Protein AF-A0A7G8X4Q1-F1 (afdb_monomer_lite)

Structure (mmCIF, N/CA/C/O backbone):
data_AF-A0A7G8X4Q1-F1
#
_entry.id   AF-A0A7G8X4Q1-F1
#
loop_
_atom_site.group_PDB
_atom_site.id
_atom_site.type_symbol
_atom_site.label_atom_id
_atom_site.label_alt_id
_atom_site.label_comp_id
_atom_site.label_asym_id
_atom_site.label_entity_id
_atom_site.label_seq_id
_atom_site.pdbx_PDB_ins_code
_atom_site.Cartn_x
_atom_site.Cartn_y
_atom_site.Cartn_z
_atom_site.occupancy
_atom_site.B_iso_or_equiv
_atom_site.auth_seq_id
_atom_site.auth_comp_id
_atom_site.auth_asym_id
_atom_site.auth_atom_id
_atom_site.pdbx_PDB_model_num
ATOM 1 N N . MET A 1 1 ? -37.925 30.068 39.595 1.00 38.06 1 MET A N 1
ATOM 2 C CA . MET A 1 1 ? -37.633 28.656 39.910 1.00 38.06 1 MET A CA 1
ATOM 3 C C . MET A 1 1 ? -36.315 28.363 39.240 1.00 38.06 1 MET A C 1
ATOM 5 O O . MET A 1 1 ? -36.293 28.032 38.063 1.00 38.06 1 MET A O 1
ATOM 9 N N . ASP A 1 2 ? -35.234 28.645 39.958 1.00 36.75 2 ASP A N 1
ATOM 10 C CA . ASP A 1 2 ? -33.877 28.453 39.469 1.00 36.75 2 ASP A CA 1
ATOM 11 C C . ASP A 1 2 ? -33.582 26.955 39.473 1.00 36.75 2 ASP A C 1
ATOM 13 O O . ASP A 1 2 ? -33.465 26.330 40.527 1.00 36.75 2 ASP A O 1
ATOM 17 N N . SER A 1 3 ? -33.540 26.355 38.285 1.00 40.56 3 SER A N 1
ATOM 18 C CA . SER A 1 3 ? -33.030 25.002 38.107 1.00 40.56 3 SER A CA 1
ATOM 19 C C . SER A 1 3 ? -31.516 25.053 38.284 1.00 40.56 3 SER A C 1
ATOM 21 O O . SER A 1 3 ? -30.784 25.403 37.356 1.00 40.56 3 SER A O 1
ATOM 23 N N . ASN A 1 4 ? -31.078 24.750 39.502 1.00 39.31 4 ASN A N 1
ATOM 24 C CA . ASN A 1 4 ? -29.690 24.531 39.872 1.00 39.31 4 ASN A CA 1
ATOM 25 C C . ASN A 1 4 ? -29.140 23.381 39.009 1.00 39.31 4 ASN A C 1
ATOM 27 O O . ASN A 1 4 ? -29.403 22.212 39.281 1.00 39.31 4 ASN A O 1
ATOM 31 N N . VAL A 1 5 ? -28.448 23.706 37.915 1.00 47.28 5 VAL A N 1
ATOM 32 C CA . VAL A 1 5 ? -27.654 22.727 37.165 1.00 47.28 5 VAL A CA 1
ATOM 33 C C . VAL A 1 5 ? -26.385 22.526 37.980 1.00 47.28 5 VAL A C 1
ATOM 35 O O . VAL A 1 5 ? -25.401 23.242 37.807 1.00 47.28 5 VAL A O 1
ATOM 38 N N . GLU A 1 6 ? -26.454 21.606 38.937 1.00 42.19 6 GLU A N 1
ATOM 39 C CA . GLU A 1 6 ? -25.287 21.153 39.682 1.00 42.19 6 GLU A CA 1
ATOM 40 C C . GLU A 1 6 ? -24.286 20.561 38.687 1.00 42.19 6 GLU A C 1
ATOM 42 O O . GLU A 1 6 ? -24.537 19.555 38.024 1.00 42.19 6 GLU A O 1
ATOM 47 N N . THR A 1 7 ? -23.147 21.232 38.536 1.00 43.62 7 THR A N 1
ATOM 48 C CA . THR A 1 7 ? -21.949 20.634 37.948 1.00 43.62 7 THR A CA 1
ATOM 49 C C . THR A 1 7 ? -21.605 19.369 38.739 1.00 43.62 7 THR A C 1
ATOM 51 O O . THR A 1 7 ? -21.518 19.470 39.966 1.00 43.62 7 THR A O 1
ATOM 54 N N . PRO A 1 8 ? -21.388 18.212 38.080 1.00 43.38 8 PRO A N 1
ATOM 55 C CA . PRO A 1 8 ? -21.097 16.957 38.765 1.00 43.38 8 PRO A CA 1
ATOM 56 C C . PRO A 1 8 ? -19.922 17.120 39.723 1.00 43.38 8 PRO A C 1
ATOM 58 O O . PRO A 1 8 ? -18.878 17.665 39.346 1.00 43.38 8 PRO A O 1
ATOM 61 N N . SER A 1 9 ? -20.097 16.660 40.963 1.00 44.09 9 SER A N 1
ATOM 62 C CA . SER A 1 9 ? -19.018 16.640 41.949 1.00 44.09 9 SER A CA 1
ATOM 63 C C . SER A 1 9 ? -17.851 15.788 41.433 1.00 44.09 9 SER A C 1
ATOM 65 O O . SER A 1 9 ? -18.053 14.787 40.747 1.00 44.09 9 SER A O 1
ATOM 67 N N . GLU A 1 10 ? -16.618 16.149 41.789 1.00 47.16 10 GLU A N 1
ATOM 68 C CA . GLU A 1 10 ? -15.379 15.437 41.415 1.00 47.16 10 GLU A CA 1
ATOM 69 C C . GLU A 1 10 ? -15.393 13.936 41.812 1.00 47.16 10 GLU A C 1
ATOM 71 O O . GLU A 1 10 ? -14.628 13.128 41.285 1.00 47.16 10 GLU A O 1
ATOM 76 N N . THR A 1 11 ? -16.324 13.555 42.691 1.00 50.75 11 THR A N 1
ATOM 77 C CA . THR A 1 11 ? -16.660 12.196 43.135 1.00 50.75 11 THR A CA 1
ATOM 78 C C . THR A 1 11 ? -17.466 11.352 42.136 1.00 50.75 11 THR A C 1
ATOM 80 O O . THR A 1 11 ? -17.388 10.131 42.216 1.00 50.75 11 THR A O 1
ATOM 83 N N . GLU A 1 12 ? -18.191 11.939 41.175 1.00 60.84 12 GLU A N 1
ATOM 84 C CA . GLU A 1 12 ? -19.026 11.182 40.214 1.00 60.84 12 GLU A CA 1
ATOM 85 C C . GLU A 1 12 ? -18.227 10.622 39.025 1.00 60.84 12 GLU A C 1
ATOM 87 O O . GLU A 1 12 ? -18.503 9.529 38.522 1.00 60.84 12 GLU A O 1
ATOM 92 N N . ALA A 1 13 ? -17.187 11.336 38.583 1.00 63.62 13 ALA A N 1
ATOM 93 C CA . ALA A 1 13 ? -16.384 10.931 37.428 1.00 63.62 13 ALA A CA 1
ATOM 94 C C . ALA A 1 13 ? -15.661 9.570 37.605 1.00 63.62 13 ALA A C 1
ATOM 96 O O . ALA A 1 13 ? -15.648 8.782 36.649 1.00 63.62 13 ALA A O 1
ATOM 97 N N . PRO A 1 14 ? -15.083 9.235 38.781 1.00 72.81 14 PRO A N 1
ATOM 98 C CA . PRO A 1 14 ? -14.520 7.909 39.052 1.00 72.81 14 PRO A CA 1
ATOM 99 C C . PRO A 1 14 ? -15.554 6.775 38.970 1.00 72.81 14 PRO A C 1
ATOM 101 O O . PRO A 1 14 ? -15.255 5.716 38.408 1.00 72.81 14 PRO A O 1
ATOM 104 N N . ASP A 1 15 ? -16.772 7.009 39.464 1.00 84.50 15 ASP A N 1
ATOM 105 C CA . ASP A 1 15 ? -17.845 6.009 39.510 1.00 84.50 15 ASP A CA 1
ATOM 106 C C . ASP A 1 15 ? -18.418 5.710 38.117 1.00 84.50 15 ASP A C 1
ATOM 108 O O . ASP A 1 15 ? -18.655 4.547 37.769 1.00 84.50 15 ASP A O 1
ATOM 112 N N . LEU A 1 16 ? -18.537 6.720 37.249 1.00 89.88 16 LEU A N 1
ATOM 113 C CA . LEU A 1 16 ? -18.951 6.520 35.854 1.00 89.88 16 LEU A CA 1
ATOM 114 C C . LEU A 1 16 ? -17.902 5.749 35.041 1.00 89.88 16 LEU A C 1
ATOM 116 O O . LEU A 1 16 ? -18.235 4.868 34.244 1.00 89.88 16 LEU A O 1
ATOM 120 N N . LEU A 1 17 ? -16.616 6.031 35.258 1.00 90.31 17 LEU A N 1
ATOM 121 C CA . LEU A 1 17 ? -15.516 5.292 34.628 1.00 90.31 17 LEU A CA 1
ATOM 122 C C . LEU A 1 17 ? -15.511 3.820 35.051 1.00 90.31 17 LEU A C 1
ATOM 124 O O . LEU A 1 17 ? -15.281 2.933 34.221 1.00 90.31 17 LEU A O 1
ATOM 128 N N . LYS A 1 18 ? -15.811 3.554 36.324 1.00 89.50 18 LYS A N 1
ATOM 129 C CA . LYS A 1 18 ? -15.948 2.201 36.866 1.00 89.50 18 LYS A CA 1
ATOM 130 C C . LYS A 1 18 ? -17.129 1.477 36.223 1.00 89.50 18 LYS A C 1
ATOM 132 O O . LYS A 1 18 ? -16.954 0.369 35.708 1.00 89.50 18 LYS A O 1
ATOM 137 N N . ALA A 1 19 ? -18.290 2.132 36.156 1.00 90.12 19 ALA A N 1
ATOM 138 C CA . ALA A 1 19 ? -19.480 1.605 35.491 1.00 90.12 19 ALA A CA 1
ATOM 139 C C . ALA A 1 19 ? -19.230 1.288 34.004 1.00 90.12 19 ALA A C 1
ATOM 141 O O . ALA A 1 19 ? -19.722 0.282 33.495 1.00 90.12 19 ALA A O 1
ATOM 142 N N . PHE A 1 20 ? -18.423 2.099 33.313 1.00 92.38 20 PHE A N 1
ATOM 143 C CA . PHE A 1 20 ? -18.059 1.875 31.911 1.00 92.38 20 PHE A CA 1
ATOM 144 C C . PHE A 1 20 ? -17.136 0.661 31.724 1.00 92.38 20 PHE A C 1
ATOM 146 O O . PHE A 1 20 ? -17.311 -0.141 30.810 1.00 92.38 20 PHE A O 1
ATOM 153 N N . VAL A 1 21 ? -16.103 0.516 32.554 1.00 89.38 21 VAL A N 1
ATOM 154 C CA . VAL A 1 21 ? -15.125 -0.577 32.403 1.00 89.38 21 VAL A CA 1
ATOM 155 C C . VAL A 1 21 ? -15.707 -1.931 32.818 1.00 89.38 21 VAL A C 1
ATOM 157 O O . VAL A 1 21 ? -15.353 -2.959 32.216 1.00 89.38 21 VAL A O 1
ATOM 160 N N . GLY A 1 22 ? -16.593 -1.906 33.813 1.00 85.75 22 GLY A N 1
ATOM 161 C CA . GLY A 1 22 ? -17.172 -3.065 34.478 1.00 85.75 22 GLY A CA 1
ATOM 162 C C . GLY A 1 22 ? -16.346 -3.507 35.688 1.00 85.75 22 GLY A C 1
ATOM 163 O O . GLY A 1 22 ? -15.112 -3.499 35.655 1.00 85.75 22 GLY A O 1
ATOM 164 N N . GLU A 1 23 ? -17.040 -3.953 36.735 1.00 74.94 23 GLU A N 1
ATOM 165 C CA . GLU A 1 23 ? -16.474 -4.273 38.058 1.00 74.94 23 GLU A CA 1
ATOM 166 C C . GLU A 1 23 ? -15.313 -5.277 37.991 1.00 74.94 23 GLU A C 1
ATOM 168 O O . GLU A 1 23 ? -14.259 -5.069 38.584 1.00 74.94 23 GLU A O 1
ATOM 173 N N . TYR A 1 24 ? -15.441 -6.328 37.176 1.00 75.75 24 TYR A N 1
ATOM 174 C CA . TYR A 1 24 ? -14.410 -7.366 37.052 1.00 75.75 24 TYR A CA 1
ATOM 175 C C . TYR A 1 24 ? -13.089 -6.885 36.441 1.00 75.75 24 TYR A C 1
ATOM 177 O O . TYR A 1 24 ? -12.064 -7.551 36.579 1.00 75.75 24 TYR A O 1
ATOM 185 N N . LYS A 1 25 ? -13.105 -5.771 35.702 1.00 80.69 25 LYS A N 1
ATOM 186 C CA . LYS A 1 25 ? -11.943 -5.272 34.948 1.00 80.69 25 LYS A CA 1
ATOM 187 C C . LYS A 1 25 ? -11.370 -3.992 35.552 1.00 80.69 25 LYS A C 1
ATOM 189 O O . LYS A 1 25 ? -10.309 -3.545 35.119 1.00 80.69 25 LYS A O 1
ATOM 194 N N . GLU A 1 26 ? -12.051 -3.420 36.539 1.00 78.25 26 GLU A N 1
ATOM 195 C CA . GLU A 1 26 ? -11.687 -2.178 37.215 1.00 78.25 26 GLU A CA 1
ATOM 196 C C . GLU A 1 26 ? -10.251 -2.225 37.742 1.00 78.25 26 GLU A C 1
ATOM 198 O O . GLU A 1 26 ? -9.429 -1.405 37.341 1.00 78.25 26 GLU A O 1
ATOM 203 N N . SER A 1 27 ? -9.916 -3.235 38.551 1.00 74.81 27 SER A N 1
ATOM 204 C CA . SER A 1 27 ? -8.599 -3.368 39.191 1.00 74.81 27 SER A CA 1
ATOM 205 C C . SER A 1 27 ? -7.441 -3.374 38.185 1.00 74.81 27 SER A C 1
ATOM 207 O O . SER A 1 27 ? -6.404 -2.752 38.421 1.00 74.81 27 SER A O 1
ATOM 209 N N . TYR A 1 28 ? -7.636 -4.009 37.026 1.00 82.56 28 TYR A N 1
ATOM 210 C CA . TYR A 1 28 ? -6.642 -4.063 35.956 1.00 82.56 28 TYR A CA 1
ATOM 211 C C . TYR A 1 28 ? -6.396 -2.694 35.305 1.00 82.56 28 TYR A C 1
ATOM 213 O O . TYR A 1 28 ? -5.244 -2.329 35.059 1.00 82.56 28 TYR A O 1
ATOM 221 N N . TYR A 1 29 ? -7.457 -1.940 34.998 1.00 83.81 29 TYR A N 1
ATOM 222 C CA . TYR A 1 29 ? -7.330 -0.655 34.302 1.00 83.81 29 TYR A CA 1
ATOM 223 C C . TYR A 1 29 ? -6.989 0.490 35.252 1.00 83.81 29 TYR A C 1
ATOM 225 O O . TYR A 1 29 ? -6.099 1.283 34.952 1.00 83.81 29 TYR A O 1
ATOM 233 N N . PHE A 1 30 ? -7.637 0.561 36.412 1.00 83.12 30 PHE A N 1
ATOM 234 C CA . PHE A 1 30 ? -7.500 1.682 37.338 1.00 83.12 30 PHE A CA 1
ATOM 235 C C . PHE A 1 30 ? -6.095 1.751 37.932 1.00 83.12 30 PHE A C 1
ATOM 237 O O . PHE A 1 30 ? -5.521 2.835 37.982 1.00 83.12 30 PHE A O 1
ATOM 244 N N . GLY A 1 31 ? -5.472 0.609 38.249 1.00 81.12 31 GLY A N 1
ATOM 245 C CA . GLY A 1 31 ? -4.072 0.582 38.691 1.00 81.12 31 GLY A CA 1
ATOM 246 C C . GLY A 1 31 ? -3.094 1.143 37.649 1.00 81.12 31 GLY A C 1
ATOM 247 O O . GLY A 1 31 ? -2.099 1.775 38.002 1.00 81.12 31 GLY A O 1
ATOM 248 N N . LYS A 1 32 ? -3.392 0.970 36.355 1.00 82.56 32 LYS A N 1
ATOM 249 C CA . LYS A 1 32 ? -2.578 1.507 35.250 1.00 82.56 32 LYS A CA 1
ATOM 250 C C . LYS A 1 32 ? -2.896 2.972 34.963 1.00 82.56 32 LYS A C 1
ATOM 252 O O . LYS A 1 32 ? -2.004 3.758 34.665 1.00 82.56 32 LYS A O 1
ATOM 257 N N . TRP A 1 33 ? -4.162 3.358 35.075 1.00 84.81 33 TRP A N 1
ATOM 258 C CA . TRP A 1 33 ? -4.630 4.715 34.803 1.00 84.81 33 TRP A CA 1
ATOM 259 C C . TRP A 1 33 ? -4.332 5.711 35.920 1.00 84.81 33 TRP A C 1
ATOM 261 O O . TRP A 1 33 ? -4.200 6.900 35.617 1.00 84.81 33 TRP A O 1
ATOM 271 N N . ALA A 1 34 ? -4.231 5.245 37.168 1.00 77.75 34 ALA A N 1
ATOM 272 C CA . ALA A 1 34 ? -3.929 6.059 38.345 1.00 77.75 34 ALA A CA 1
ATOM 273 C C . ALA A 1 34 ? -2.511 6.639 38.305 1.00 77.75 34 ALA A C 1
ATOM 275 O O . ALA A 1 34 ? -2.289 7.755 38.760 1.00 77.75 34 ALA A O 1
ATOM 276 N N . LYS A 1 35 ? -1.563 5.934 37.676 1.00 74.50 35 LYS A N 1
ATOM 277 C CA . LYS A 1 35 ? -0.193 6.433 37.474 1.00 74.50 35 LYS A CA 1
ATOM 278 C C . LYS A 1 35 ? -0.105 7.565 36.441 1.00 74.50 35 LYS A C 1
ATOM 280 O O . LYS A 1 35 ? 0.961 8.129 36.241 1.00 74.50 35 LYS A O 1
ATOM 285 N N . ASN A 1 36 ? -1.215 7.871 35.758 1.00 67.44 36 ASN A N 1
ATOM 286 C CA . ASN A 1 36 ? -1.312 8.816 34.642 1.00 67.44 36 ASN A CA 1
ATOM 287 C C . ASN A 1 36 ? -0.248 8.601 33.545 1.00 67.44 36 ASN A C 1
ATOM 289 O O . ASN A 1 36 ? 0.088 9.504 32.778 1.00 67.44 36 ASN A O 1
ATOM 293 N N . GLU A 1 37 ? 0.280 7.382 33.458 1.00 75.56 37 GLU A N 1
ATOM 294 C CA . GLU A 1 37 ? 1.281 7.010 32.476 1.00 75.56 37 GLU A CA 1
ATOM 295 C C . GLU A 1 37 ? 0.599 6.846 31.117 1.00 75.56 37 GLU A C 1
ATOM 297 O O . GLU A 1 37 ? -0.343 6.067 30.950 1.00 75.56 37 GLU A O 1
ATOM 302 N N . ARG A 1 38 ? 1.104 7.563 30.107 1.00 80.44 38 ARG A N 1
ATOM 303 C CA . ARG A 1 38 ? 0.652 7.381 28.717 1.00 80.44 38 ARG A CA 1
ATOM 304 C C . ARG A 1 38 ? 0.989 5.989 28.179 1.00 80.44 38 ARG A C 1
ATOM 306 O O . ARG A 1 38 ? 0.375 5.551 27.215 1.00 80.44 38 ARG A O 1
ATOM 313 N N . ARG A 1 39 ? 1.969 5.311 28.780 1.00 87.62 39 ARG A N 1
ATOM 314 C CA . ARG A 1 39 ? 2.494 4.015 28.349 1.00 87.62 39 ARG A CA 1
ATOM 315 C C . ARG A 1 39 ? 2.258 2.995 29.448 1.00 87.62 39 ARG A C 1
ATOM 317 O O . ARG A 1 39 ? 2.755 3.168 30.550 1.00 87.62 39 ARG A O 1
ATOM 324 N N . SER A 1 40 ? 1.516 1.937 29.152 1.00 90.38 40 SER A N 1
ATOM 325 C CA . SER A 1 40 ? 1.389 0.784 30.043 1.00 90.38 40 SER A CA 1
ATOM 326 C C . SER A 1 40 ? 1.035 -0.453 29.232 1.00 90.38 40 SER A C 1
ATOM 328 O O . SER A 1 40 ? 0.130 -0.415 28.401 1.00 90.38 40 SER A O 1
ATOM 330 N N . TRP A 1 41 ? 1.720 -1.563 29.502 1.00 92.75 41 TRP A N 1
ATOM 331 C CA . TRP A 1 41 ? 1.567 -2.770 28.697 1.00 92.75 41 TRP A CA 1
ATOM 332 C C . TRP A 1 41 ? 0.148 -3.350 28.771 1.00 92.75 41 TRP A C 1
ATOM 334 O O . TRP A 1 41 ? -0.444 -3.465 29.853 1.00 92.75 41 TRP A O 1
ATOM 344 N N . ASN A 1 42 ? -0.402 -3.736 27.626 1.00 94.31 42 ASN A N 1
ATOM 345 C CA . ASN A 1 42 ? -1.712 -4.343 27.466 1.00 94.31 42 ASN A CA 1
ATOM 346 C C . ASN A 1 42 ? -1.608 -5.608 26.609 1.00 94.31 42 ASN A C 1
ATOM 348 O O . ASN A 1 42 ? -1.670 -5.551 25.385 1.00 94.31 42 ASN A O 1
ATOM 352 N N . TRP A 1 43 ? -1.531 -6.759 27.276 1.00 94.12 43 TRP A N 1
ATOM 353 C CA . TRP A 1 43 ? -1.457 -8.065 26.620 1.00 94.12 43 TRP A CA 1
ATOM 354 C C . TRP A 1 43 ? -2.615 -8.338 25.660 1.00 94.12 43 TRP A C 1
ATOM 356 O O . TRP A 1 43 ? -2.402 -8.875 24.578 1.00 94.12 43 TRP A O 1
ATOM 366 N N . ALA A 1 44 ? -3.835 -7.940 26.028 1.00 93.69 44 ALA A N 1
ATOM 367 C CA . ALA A 1 44 ? -5.003 -8.173 25.190 1.00 93.69 44 ALA A CA 1
ATOM 368 C C . ALA A 1 44 ? -4.965 -7.316 23.916 1.00 93.69 44 ALA A C 1
ATOM 370 O O . ALA A 1 44 ? -5.297 -7.808 22.844 1.00 93.69 44 ALA A O 1
ATOM 371 N N . ALA A 1 45 ? -4.525 -6.058 24.015 1.00 95.31 45 ALA A N 1
ATOM 372 C CA . ALA A 1 45 ? -4.369 -5.200 22.841 1.00 95.31 45 ALA A CA 1
ATOM 373 C C . ALA A 1 45 ? -3.192 -5.625 21.951 1.00 95.31 45 ALA A C 1
ATOM 375 O O . ALA A 1 45 ? -3.279 -5.464 20.742 1.00 95.31 45 ALA A O 1
ATOM 376 N N . PHE A 1 46 ? -2.130 -6.195 22.527 1.00 96.88 46 PHE A N 1
ATOM 377 C CA . PHE A 1 46 ? -1.005 -6.730 21.762 1.00 96.88 46 PHE A CA 1
ATOM 378 C C . PHE A 1 46 ? -1.422 -7.952 20.929 1.00 96.88 46 PHE A C 1
ATOM 380 O O . PHE A 1 46 ? -1.362 -7.904 19.706 1.00 96.88 46 PHE A O 1
ATOM 387 N N . PHE A 1 47 ? -1.919 -9.014 21.576 1.00 96.38 47 PHE A N 1
ATOM 388 C CA . PHE A 1 47 ? -2.216 -10.282 20.893 1.00 96.38 47 PHE A CA 1
ATOM 389 C C . PHE A 1 47 ? -3.514 -10.278 20.083 1.00 96.38 47 PHE A C 1
ATOM 391 O O . PHE A 1 47 ? -3.597 -10.970 19.077 1.00 96.38 47 PHE A O 1
ATOM 398 N N . ALA A 1 48 ? -4.543 -9.551 20.533 1.00 95.25 48 ALA A N 1
ATOM 399 C CA . ALA A 1 48 ? -5.833 -9.516 19.843 1.00 95.25 48 ALA A CA 1
ATOM 400 C C . ALA A 1 48 ? -6.043 -8.236 19.020 1.00 95.25 48 ALA A C 1
ATOM 402 O O . ALA A 1 48 ? -7.040 -8.147 18.309 1.00 95.25 48 ALA A O 1
ATOM 403 N N . THR A 1 49 ? -5.143 -7.252 19.116 1.00 96.44 49 THR A N 1
ATOM 404 C CA . THR A 1 49 ? -4.974 -6.147 18.153 1.00 96.44 49 THR A CA 1
ATOM 405 C C . THR A 1 49 ? -6.307 -5.501 17.729 1.00 96.44 49 THR A C 1
ATOM 407 O O . THR A 1 49 ? -6.976 -4.857 18.547 1.00 96.44 49 THR A O 1
ATOM 410 N N . LEU A 1 50 ? -6.751 -5.703 16.482 1.00 97.00 50 LEU A N 1
ATOM 411 C CA . LEU A 1 50 ? -8.017 -5.185 15.958 1.00 97.00 50 LEU A CA 1
ATOM 412 C C . LEU A 1 50 ? -9.244 -5.770 16.668 1.00 97.00 50 LEU A C 1
ATOM 414 O O . LEU A 1 50 ? -10.183 -5.030 16.970 1.00 97.00 50 LEU A O 1
ATOM 418 N N . PHE A 1 51 ? -9.245 -7.065 16.996 1.00 96.69 51 PHE A N 1
ATOM 419 C CA . PHE A 1 51 ? -10.349 -7.710 17.713 1.00 96.69 51 PHE A CA 1
ATOM 420 C C . PHE A 1 51 ? -10.550 -7.115 19.104 1.00 96.69 51 PHE A C 1
ATOM 422 O O . PHE A 1 51 ? -11.691 -6.940 19.536 1.00 96.69 51 PHE A O 1
ATOM 429 N N . TRP A 1 52 ? -9.468 -6.743 19.794 1.00 96.44 52 TRP A N 1
ATOM 430 C CA . TRP A 1 52 ? -9.570 -6.064 21.086 1.00 96.44 52 TRP A CA 1
ATOM 431 C C . TRP A 1 52 ? -10.259 -4.699 20.955 1.00 96.44 52 TRP A C 1
ATOM 433 O O . TRP A 1 52 ? -11.173 -4.390 21.727 1.00 96.44 52 TRP A O 1
ATOM 443 N N . LEU A 1 53 ? -9.882 -3.911 19.942 1.00 96.81 53 LEU A N 1
ATOM 444 C CA . LEU A 1 53 ? -10.519 -2.625 19.641 1.00 96.81 53 LEU A CA 1
ATOM 445 C C . LEU A 1 53 ? -12.003 -2.801 19.281 1.00 96.81 53 LEU A C 1
ATOM 447 O O . LEU A 1 53 ? -12.861 -2.104 19.830 1.00 96.81 53 LEU A O 1
ATOM 451 N N . GLY A 1 54 ? -12.320 -3.762 18.412 1.00 96.38 54 GLY A N 1
ATOM 452 C CA . GLY A 1 54 ? -13.685 -4.092 17.995 1.00 96.38 54 GLY A CA 1
ATOM 453 C C . GLY A 1 54 ? -14.579 -4.524 19.151 1.00 96.38 54 GLY A C 1
ATOM 454 O O . GLY A 1 54 ? -15.674 -3.990 19.345 1.00 96.38 54 GLY A O 1
ATOM 455 N N . TYR A 1 55 ? -14.077 -5.428 19.993 1.00 94.62 55 TYR A N 1
ATOM 456 C CA . TYR A 1 55 ? -14.766 -5.905 21.191 1.00 94.62 55 TYR A CA 1
ATOM 457 C C . TYR A 1 55 ? -15.073 -4.773 22.186 1.00 94.62 55 TYR A C 1
ATOM 459 O O . TYR A 1 55 ? -16.113 -4.793 22.852 1.00 94.62 55 TYR A O 1
ATOM 467 N N . ARG A 1 56 ? -14.209 -3.747 22.244 1.00 93.88 56 ARG A N 1
ATOM 468 C CA . ARG A 1 56 ? -14.378 -2.511 23.035 1.00 93.88 56 ARG A CA 1
ATOM 469 C C . ARG A 1 56 ? -15.127 -1.388 22.306 1.00 93.88 56 ARG A C 1
ATOM 471 O O . ARG A 1 56 ? -15.254 -0.295 22.854 1.00 93.88 56 ARG A O 1
ATOM 478 N N . LYS A 1 57 ? -15.653 -1.646 21.102 1.00 95.38 57 LYS A N 1
ATOM 479 C CA . LYS A 1 57 ? -16.395 -0.688 20.257 1.00 95.38 57 LYS A CA 1
ATOM 480 C C . LYS A 1 57 ? -15.562 0.527 19.810 1.00 95.38 57 LYS A C 1
ATOM 482 O O . LYS A 1 57 ? -16.122 1.575 19.478 1.00 95.38 57 LYS A O 1
ATOM 487 N N . MET A 1 58 ? -14.236 0.395 19.755 1.00 96.44 58 MET A N 1
ATOM 488 C CA . MET A 1 58 ? -13.300 1.422 19.277 1.00 96.44 58 MET A CA 1
ATOM 489 C C . MET A 1 58 ? -13.155 1.381 17.743 1.00 96.44 58 MET A C 1
ATOM 491 O O . MET A 1 58 ? -12.054 1.311 17.204 1.00 96.44 58 MET A O 1
ATOM 495 N N . TYR A 1 59 ? -14.276 1.426 17.014 1.00 96.00 59 TYR A N 1
ATOM 496 C CA . TYR A 1 59 ? -14.298 1.203 15.557 1.00 96.00 59 TYR A CA 1
ATOM 497 C C . TYR A 1 59 ? -13.536 2.258 14.750 1.00 96.00 59 TYR A C 1
ATOM 499 O O . TYR A 1 59 ? -13.017 1.952 13.684 1.00 96.00 59 TYR A O 1
ATOM 507 N N . LYS A 1 60 ? -13.413 3.490 15.264 1.00 96.69 60 LYS A N 1
ATOM 508 C CA . LYS A 1 60 ? -12.594 4.520 14.611 1.00 96.69 60 LYS A CA 1
ATOM 509 C C . LYS A 1 60 ? -11.129 4.083 14.522 1.00 96.69 60 LYS A C 1
ATOM 511 O O . LYS A 1 60 ? -10.516 4.260 13.480 1.00 96.69 60 LYS A O 1
ATOM 516 N N . HIS A 1 61 ? -10.582 3.515 15.597 1.00 96.75 61 HIS A N 1
ATOM 517 C CA . HIS A 1 61 ? -9.207 3.016 15.612 1.00 96.75 61 HIS A CA 1
ATOM 518 C C . HIS A 1 61 ? -9.039 1.831 14.658 1.00 96.75 61 HIS A C 1
ATOM 520 O O . HIS A 1 61 ? -8.051 1.794 13.940 1.00 96.75 61 HIS A O 1
ATOM 526 N N . VAL A 1 62 ? -10.025 0.925 14.590 1.00 97.81 62 VAL A N 1
ATOM 527 C CA . VAL A 1 62 ? -10.028 -0.184 13.614 1.00 97.81 62 VAL A CA 1
ATOM 528 C C . VAL A 1 62 ? -9.933 0.350 12.184 1.00 97.81 62 VAL A C 1
ATOM 530 O O . VAL A 1 62 ? -9.038 -0.050 11.453 1.00 97.81 62 VAL A O 1
ATOM 533 N N . LEU A 1 63 ? -10.801 1.294 11.801 1.00 98.00 63 LEU A N 1
ATOM 534 C CA . LEU A 1 63 ? -10.807 1.857 10.446 1.00 98.00 63 LEU A CA 1
ATOM 535 C C . LEU A 1 63 ? -9.511 2.602 10.104 1.00 98.00 63 LEU A C 1
ATOM 537 O O . LEU A 1 63 ? -9.022 2.477 8.991 1.00 98.00 63 LEU A O 1
ATOM 541 N N . VAL A 1 64 ? -8.942 3.353 11.054 1.00 97.94 64 VAL A N 1
ATOM 542 C CA . VAL A 1 64 ? -7.664 4.057 10.843 1.00 97.94 64 VAL A CA 1
ATOM 543 C C . VAL A 1 64 ? -6.520 3.072 10.608 1.00 97.94 64 VAL A C 1
ATOM 545 O O . VAL A 1 64 ? -5.698 3.314 9.735 1.00 97.94 64 VAL A O 1
ATOM 548 N N . ILE A 1 65 ? -6.472 1.966 11.356 1.00 97.88 65 ILE A N 1
ATOM 549 C CA . ILE A 1 65 ? -5.434 0.945 11.171 1.00 97.88 65 ILE A CA 1
ATOM 550 C C . ILE A 1 65 ? -5.617 0.224 9.833 1.00 97.88 65 ILE A C 1
ATOM 552 O O . ILE A 1 65 ? -4.638 0.048 9.124 1.00 97.88 65 ILE A O 1
ATOM 556 N N . LEU A 1 66 ? -6.846 -0.144 9.454 1.00 97.75 66 LEU A N 1
ATOM 557 C CA . LEU A 1 66 ? -7.103 -0.775 8.152 1.00 97.75 66 LEU A CA 1
ATOM 558 C C . LEU A 1 66 ? -6.745 0.151 6.981 1.00 97.75 66 LEU A C 1
ATOM 560 O O . LEU A 1 66 ? -6.155 -0.299 6.010 1.00 97.75 66 LEU A O 1
ATOM 564 N N . LEU A 1 67 ? -7.045 1.448 7.087 1.00 97.38 67 LEU A N 1
ATOM 565 C CA . LEU A 1 67 ? -6.626 2.427 6.082 1.00 97.38 67 LEU A CA 1
ATOM 566 C C . LEU A 1 67 ? -5.100 2.561 6.019 1.00 97.38 67 LEU A C 1
ATOM 568 O O . LEU A 1 67 ? -4.538 2.663 4.937 1.00 97.38 67 LEU A O 1
ATOM 572 N N . PHE A 1 68 ? -4.433 2.564 7.173 1.00 97.31 68 PHE A N 1
ATOM 573 C CA . PHE A 1 68 ? -2.975 2.588 7.230 1.00 97.31 68 PHE A CA 1
ATOM 574 C C . PHE A 1 68 ? -2.358 1.349 6.567 1.00 97.31 68 PHE A C 1
ATOM 576 O O . PHE A 1 68 ? -1.393 1.501 5.829 1.00 97.31 68 PHE A O 1
ATOM 583 N N . LEU A 1 69 ? -2.935 0.162 6.779 1.00 95.88 69 LEU A N 1
ATOM 584 C CA . LEU A 1 69 ? -2.504 -1.067 6.108 1.00 95.88 69 LEU A CA 1
ATOM 585 C C . LEU A 1 69 ? -2.681 -0.969 4.588 1.00 95.88 69 LEU A C 1
ATOM 587 O O . LEU A 1 69 ? -1.727 -1.216 3.872 1.00 95.88 69 LEU A O 1
ATOM 591 N N . LEU A 1 70 ? -3.824 -0.479 4.094 1.00 94.75 70 LEU A N 1
ATOM 592 C CA . LEU A 1 70 ? -4.016 -0.259 2.650 1.00 94.75 70 LEU A CA 1
ATOM 593 C C . LEU A 1 70 ? -2.967 0.682 2.043 1.00 94.75 70 LEU A C 1
ATOM 595 O O . LEU A 1 70 ? -2.471 0.442 0.950 1.00 94.75 70 LEU A O 1
ATOM 599 N N . ILE A 1 71 ? -2.625 1.768 2.741 1.00 94.88 71 ILE A N 1
ATOM 600 C CA . ILE A 1 71 ? -1.576 2.688 2.279 1.00 94.88 71 ILE A CA 1
ATOM 601 C C . ILE A 1 71 ? -0.212 1.990 2.295 1.00 94.88 71 ILE A C 1
ATOM 603 O O . ILE A 1 71 ? 0.592 2.204 1.391 1.00 94.88 71 ILE A O 1
ATOM 607 N N . ALA A 1 72 ? 0.054 1.164 3.307 1.00 92.88 72 ALA A N 1
ATOM 608 C CA . ALA A 1 72 ? 1.286 0.397 3.386 1.00 92.88 72 ALA A CA 1
ATOM 609 C C . ALA A 1 72 ? 1.405 -0.622 2.245 1.00 92.88 72 ALA A C 1
ATOM 611 O O . ALA A 1 72 ? 2.493 -0.727 1.694 1.00 92.88 72 ALA A O 1
ATOM 612 N N . ASP A 1 73 ? 0.310 -1.277 1.844 1.00 90.81 73 ASP A N 1
ATOM 613 C CA . ASP A 1 73 ? 0.267 -2.192 0.693 1.00 90.81 73 ASP A CA 1
ATOM 614 C C . ASP A 1 73 ? 0.668 -1.457 -0.605 1.00 90.81 73 ASP A C 1
ATOM 616 O O . ASP A 1 73 ? 1.485 -1.946 -1.384 1.00 90.81 73 ASP A O 1
ATOM 620 N N . VAL A 1 74 ? 0.172 -0.228 -0.808 1.00 90.88 74 VAL A N 1
ATOM 621 C CA . VAL A 1 74 ? 0.550 0.609 -1.965 1.00 90.88 74 VAL A CA 1
ATOM 622 C C . VAL A 1 74 ? 2.028 0.999 -1.918 1.00 90.88 74 VAL A C 1
ATOM 624 O O . VAL A 1 74 ? 2.733 0.876 -2.914 1.00 90.88 74 VAL A O 1
ATOM 627 N N . VAL A 1 75 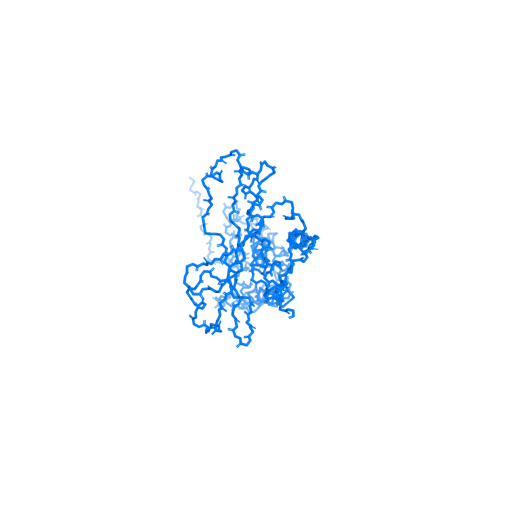? 2.522 1.466 -0.768 1.00 89.88 75 VAL A N 1
ATOM 628 C CA . VAL A 1 75 ? 3.940 1.845 -0.613 1.00 89.88 75 VAL A CA 1
ATOM 629 C C . VAL A 1 75 ? 4.854 0.638 -0.801 1.00 89.88 75 VAL A C 1
ATOM 631 O O . VAL A 1 75 ? 5.916 0.763 -1.399 1.00 89.88 75 VAL A O 1
ATOM 634 N N . HIS A 1 76 ? 4.445 -0.523 -0.297 1.00 86.88 76 HIS A N 1
ATOM 635 C CA . HIS A 1 76 ? 5.176 -1.770 -0.440 1.00 86.88 76 HIS A CA 1
ATOM 636 C C . HIS A 1 76 ? 5.394 -2.124 -1.910 1.00 86.88 76 HIS A C 1
ATOM 638 O O . HIS A 1 76 ? 6.531 -2.383 -2.307 1.00 86.88 76 HIS A O 1
ATOM 644 N N . TYR A 1 77 ? 4.323 -2.046 -2.703 1.00 83.88 77 TYR A N 1
ATOM 645 C CA . TYR A 1 77 ? 4.384 -2.251 -4.143 1.00 83.88 77 TYR A CA 1
ATOM 646 C C . TYR A 1 77 ? 5.368 -1.286 -4.819 1.00 83.88 77 TYR A C 1
ATOM 648 O O . TYR A 1 77 ? 6.259 -1.724 -5.538 1.00 83.88 77 TYR A O 1
ATOM 656 N N . LEU A 1 78 ? 5.284 0.013 -4.515 1.00 84.69 78 LEU A N 1
ATOM 657 C CA . LEU A 1 78 ? 6.147 1.035 -5.126 1.00 84.69 78 LEU A CA 1
ATOM 658 C C . LEU A 1 78 ? 7.645 0.871 -4.813 1.00 84.69 78 LEU A C 1
ATOM 660 O O . LEU A 1 78 ? 8.475 1.433 -5.519 1.00 84.69 78 LEU A O 1
ATOM 664 N N . VAL A 1 79 ? 7.999 0.160 -3.741 1.00 83.88 79 VAL A N 1
ATOM 665 C CA . VAL A 1 79 ? 9.393 -0.017 -3.295 1.00 83.88 79 VAL A CA 1
ATOM 666 C C . VAL A 1 79 ? 9.963 -1.383 -3.712 1.00 83.88 79 VAL A C 1
ATOM 668 O O . VAL A 1 79 ? 11.157 -1.617 -3.539 1.00 83.88 79 VAL A O 1
ATOM 671 N N . GLY A 1 80 ? 9.144 -2.299 -4.244 1.00 76.19 80 GLY A N 1
ATOM 672 C CA . GLY A 1 80 ? 9.600 -3.627 -4.680 1.00 76.19 80 GLY A CA 1
ATOM 673 C C . GLY A 1 80 ? 10.170 -4.498 -3.549 1.00 76.19 80 GLY A C 1
ATOM 674 O O . GLY A 1 80 ? 11.024 -5.354 -3.775 1.00 76.19 80 GLY A O 1
ATOM 675 N N . ALA A 1 81 ? 9.756 -4.264 -2.300 1.00 69.25 81 ALA A N 1
ATOM 676 C CA . ALA A 1 81 ? 10.253 -5.026 -1.154 1.00 69.25 81 ALA A CA 1
ATOM 677 C C . ALA A 1 81 ? 9.652 -6.447 -1.106 1.00 69.25 81 ALA A C 1
ATOM 679 O O . ALA A 1 81 ? 8.603 -6.718 -1.675 1.00 69.25 81 ALA A O 1
ATOM 680 N N . SER A 1 82 ? 10.260 -7.374 -0.356 1.00 69.38 82 SER A N 1
ATOM 681 C CA . SER A 1 82 ? 9.670 -8.709 -0.154 1.00 69.38 82 SER A CA 1
ATOM 682 C C . SER A 1 82 ? 8.382 -8.642 0.690 1.00 69.38 82 SER A C 1
ATOM 684 O O . SER A 1 82 ? 8.443 -8.203 1.848 1.00 69.38 82 SER A O 1
ATOM 686 N N . THR A 1 83 ? 7.259 -9.131 0.159 1.00 70.00 83 THR A N 1
ATOM 687 C CA . THR A 1 83 ? 5.903 -9.074 0.759 1.00 70.00 83 THR A CA 1
ATOM 688 C C . THR A 1 83 ? 5.836 -9.650 2.172 1.00 70.00 83 THR A C 1
ATOM 690 O O . THR A 1 83 ? 5.481 -8.964 3.132 1.00 70.00 83 THR A O 1
ATOM 693 N N . ALA A 1 84 ? 6.290 -10.891 2.351 1.00 77.31 84 ALA A N 1
ATOM 694 C CA . ALA A 1 84 ? 6.087 -11.616 3.605 1.00 77.31 84 ALA A CA 1
ATOM 695 C C . ALA A 1 84 ? 6.780 -10.985 4.831 1.00 77.31 84 ALA A C 1
ATOM 697 O O . ALA A 1 84 ? 6.248 -11.028 5.943 1.00 77.31 84 ALA A O 1
ATOM 698 N N . GLN A 1 85 ? 7.979 -10.415 4.664 1.00 82.56 85 GLN A N 1
ATOM 699 C CA . GLN A 1 85 ? 8.709 -9.805 5.784 1.00 82.56 85 GLN A CA 1
ATOM 700 C C . GLN A 1 85 ? 8.137 -8.435 6.147 1.00 82.56 85 GLN A C 1
ATOM 702 O O . GLN A 1 85 ? 8.016 -8.112 7.330 1.00 82.56 85 GLN A O 1
ATOM 707 N N . PHE A 1 86 ? 7.758 -7.652 5.135 1.00 84.62 86 PHE A N 1
ATOM 708 C CA . PHE A 1 86 ? 7.164 -6.334 5.320 1.00 84.62 86 PHE A CA 1
ATOM 709 C C . PHE A 1 86 ? 5.863 -6.424 6.130 1.00 84.62 86 PHE A C 1
ATOM 711 O O . PHE A 1 86 ? 5.731 -5.762 7.167 1.00 84.62 86 PHE A O 1
ATOM 718 N N . ASP A 1 87 ? 4.975 -7.343 5.742 1.00 86.00 87 ASP A N 1
ATOM 719 C CA . ASP A 1 87 ? 3.702 -7.592 6.422 1.00 86.00 87 ASP A CA 1
ATOM 720 C C . ASP A 1 87 ? 3.895 -8.055 7.865 1.00 86.00 87 ASP A C 1
ATOM 722 O O . ASP A 1 87 ? 3.172 -7.646 8.781 1.00 86.00 87 ASP A O 1
ATOM 726 N N . LEU A 1 88 ? 4.894 -8.900 8.113 1.00 89.88 88 LEU A N 1
ATOM 727 C CA . LEU A 1 88 ? 5.192 -9.353 9.464 1.00 89.88 88 LEU A CA 1
ATOM 728 C C . LEU A 1 88 ? 5.630 -8.182 10.356 1.00 89.88 88 LEU A C 1
ATOM 730 O O . LEU A 1 88 ? 5.113 -8.020 11.468 1.00 89.88 88 LEU A O 1
ATOM 734 N N . TYR A 1 89 ? 6.561 -7.351 9.881 1.00 91.81 89 TYR A N 1
ATOM 735 C CA . TYR A 1 89 ? 7.094 -6.236 10.664 1.00 91.81 89 TYR A CA 1
ATOM 736 C C . TYR A 1 89 ? 6.045 -5.163 10.941 1.00 91.81 89 TYR A C 1
ATOM 738 O O . TYR A 1 89 ? 5.953 -4.689 12.079 1.00 91.81 89 TYR A O 1
ATOM 746 N N . ILE A 1 90 ? 5.217 -4.815 9.953 1.00 93.56 90 ILE A N 1
ATOM 747 C CA . ILE A 1 90 ? 4.165 -3.812 10.143 1.00 93.56 90 ILE A CA 1
ATOM 748 C C . ILE A 1 90 ? 3.111 -4.296 11.146 1.00 93.56 90 ILE A C 1
ATOM 750 O O . ILE A 1 90 ? 2.739 -3.552 12.059 1.00 93.56 90 ILE A O 1
ATOM 754 N N . ASN A 1 91 ? 2.708 -5.569 11.070 1.00 93.75 91 ASN A N 1
ATOM 755 C CA . ASN A 1 91 ? 1.736 -6.151 11.995 1.00 93.75 91 ASN A CA 1
ATOM 756 C C . ASN A 1 91 ? 2.280 -6.243 13.428 1.00 93.75 91 ASN A C 1
ATOM 758 O O . ASN A 1 91 ? 1.579 -5.871 14.376 1.00 93.75 91 ASN A O 1
ATOM 762 N N . ILE A 1 92 ? 3.539 -6.663 13.606 1.00 96.25 92 ILE A N 1
ATOM 763 C CA . ILE A 1 92 ? 4.202 -6.665 14.922 1.00 96.25 92 ILE A CA 1
ATOM 764 C C . ILE A 1 92 ? 4.329 -5.235 15.464 1.00 96.25 92 ILE A C 1
ATOM 766 O O . ILE A 1 92 ? 4.075 -5.005 16.650 1.00 96.25 92 ILE A O 1
ATOM 770 N N . GLY A 1 93 ? 4.669 -4.266 14.610 1.00 97.06 93 GLY A N 1
ATOM 771 C CA . GLY A 1 93 ? 4.742 -2.851 14.970 1.00 97.06 93 GLY A CA 1
ATOM 772 C C . GLY A 1 93 ? 3.405 -2.317 15.486 1.00 97.06 93 GLY A C 1
ATOM 773 O O . GLY A 1 93 ? 3.341 -1.763 16.586 1.00 97.06 93 GLY A O 1
ATOM 774 N N . ILE A 1 94 ? 2.314 -2.553 14.750 1.00 97.38 94 ILE A N 1
ATOM 775 C CA . ILE A 1 94 ? 0.950 -2.170 15.154 1.00 97.38 94 ILE A CA 1
ATOM 776 C C . ILE A 1 94 ? 0.561 -2.847 16.474 1.00 97.38 94 ILE A C 1
ATOM 778 O O . ILE A 1 94 ? 0.045 -2.186 17.384 1.00 97.38 94 ILE A O 1
ATOM 782 N N . ALA A 1 95 ? 0.834 -4.147 16.612 1.00 97.12 95 ALA A N 1
ATOM 783 C CA . ALA A 1 95 ? 0.578 -4.890 17.841 1.00 97.12 95 ALA A CA 1
ATOM 784 C C . ALA A 1 95 ? 1.339 -4.288 19.031 1.00 97.12 95 ALA A C 1
ATOM 786 O O . ALA A 1 95 ? 0.742 -4.059 20.085 1.00 97.12 95 ALA A O 1
ATOM 787 N N . ALA A 1 96 ? 2.623 -3.959 18.868 1.00 97.31 96 ALA A N 1
ATOM 788 C CA . ALA A 1 96 ? 3.447 -3.338 19.905 1.00 97.31 96 ALA A CA 1
ATOM 789 C C . ALA A 1 96 ? 2.934 -1.943 20.299 1.00 97.31 96 ALA A C 1
ATOM 791 O O . ALA A 1 96 ? 2.795 -1.655 21.491 1.00 97.31 96 ALA A O 1
ATOM 792 N N . VAL A 1 97 ? 2.576 -1.104 19.321 1.00 96.62 97 VAL A N 1
ATOM 793 C CA . VAL A 1 97 ? 1.961 0.219 19.539 1.00 96.62 97 VAL A CA 1
ATOM 794 C C . VAL A 1 97 ? 0.687 0.075 20.379 1.00 96.62 97 VAL A C 1
ATOM 796 O O . VAL A 1 97 ? 0.532 0.738 21.410 1.00 96.62 97 VAL A O 1
ATOM 799 N N . LEU A 1 98 ? -0.211 -0.837 20.002 1.00 96.75 98 LEU A N 1
ATOM 800 C CA . LEU A 1 98 ? -1.439 -1.099 20.757 1.00 96.75 98 LEU A CA 1
ATOM 801 C C . LEU A 1 98 ? -1.166 -1.731 22.129 1.00 96.75 98 LEU A C 1
ATOM 803 O O . LEU A 1 98 ? -1.856 -1.411 23.098 1.00 96.75 98 LEU A O 1
ATOM 807 N N . GLY A 1 99 ? -0.136 -2.563 22.249 1.00 96.12 99 GLY A N 1
ATOM 808 C CA . GLY A 1 99 ? 0.338 -3.101 23.520 1.00 96.12 99 GLY A CA 1
ATOM 809 C C . GLY A 1 99 ? 0.796 -2.003 24.481 1.00 96.12 99 GLY A C 1
ATOM 810 O O . GLY A 1 99 ? 0.444 -2.037 25.656 1.00 96.12 99 GLY A O 1
ATOM 811 N N . ILE A 1 100 ? 1.523 -0.995 23.998 1.00 95.25 100 ILE A N 1
ATOM 812 C CA . ILE A 1 100 ? 2.088 0.087 24.821 1.00 95.25 100 ILE A CA 1
ATOM 813 C C . ILE A 1 100 ? 1.046 1.163 25.159 1.00 95.25 100 ILE A C 1
ATOM 815 O O . ILE A 1 100 ? 0.988 1.634 26.300 1.00 95.25 100 ILE A O 1
ATOM 819 N N . TRP A 1 101 ? 0.233 1.571 24.182 1.00 95.19 101 TRP A N 1
ATOM 820 C CA . TRP A 1 101 ? -0.688 2.710 24.309 1.00 95.19 101 TRP A CA 1
ATOM 821 C C . TRP A 1 101 ? -2.162 2.321 24.440 1.00 95.19 101 TRP A C 1
ATOM 823 O O . TRP A 1 101 ? -2.990 3.172 24.768 1.00 95.19 101 TRP A O 1
ATOM 833 N N . GLY A 1 102 ? -2.524 1.049 24.260 1.00 94.25 102 GLY A N 1
ATOM 834 C CA . GLY A 1 102 ? -3.923 0.614 24.222 1.00 94.25 102 GLY A CA 1
ATOM 835 C C . GLY A 1 102 ? -4.709 0.960 25.488 1.00 94.25 102 GLY A C 1
ATOM 836 O O . GLY A 1 102 ? -5.848 1.412 25.401 1.00 94.25 102 GLY A O 1
ATOM 837 N N . ASN A 1 103 ? -4.108 0.827 26.678 1.00 93.88 103 ASN A N 1
ATOM 838 C CA . ASN A 1 103 ? -4.781 1.217 27.928 1.00 93.88 103 ASN A CA 1
ATOM 839 C C . ASN A 1 103 ? -5.080 2.723 27.978 1.00 93.88 103 ASN A C 1
ATOM 841 O O . ASN A 1 103 ? -6.145 3.113 28.456 1.00 93.88 103 ASN A O 1
ATOM 845 N N . PHE A 1 104 ? -4.150 3.558 27.509 1.00 93.19 104 PHE A N 1
ATOM 846 C CA . PHE A 1 104 ? -4.309 5.011 27.481 1.00 93.19 104 PHE A CA 1
ATOM 847 C C . PHE A 1 104 ? -5.387 5.428 26.474 1.00 93.19 104 PHE A C 1
ATOM 849 O O . PHE A 1 104 ? -6.294 6.189 26.818 1.00 93.19 104 PHE A O 1
ATOM 856 N N . GLU A 1 105 ? -5.352 4.865 25.265 1.00 94.75 105 GLU A N 1
ATOM 857 C CA . GLU A 1 105 ? -6.362 5.126 24.237 1.00 94.75 105 GLU A CA 1
ATOM 858 C C . GLU A 1 105 ? -7.760 4.667 24.673 1.00 94.75 105 GLU A C 1
ATOM 860 O O . GLU A 1 105 ? -8.741 5.378 24.445 1.00 94.75 105 GLU A O 1
ATOM 865 N N . TYR A 1 106 ? -7.865 3.543 25.389 1.00 95.00 106 TYR A N 1
ATOM 866 C CA . TYR A 1 106 ? -9.140 3.100 25.957 1.00 95.00 106 TYR A CA 1
ATOM 867 C C . TYR A 1 106 ? -9.651 4.026 27.066 1.00 95.00 106 TYR A C 1
ATOM 869 O O . TYR A 1 106 ? -10.843 4.328 27.083 1.00 95.00 106 TYR A O 1
ATOM 877 N N . LYS A 1 107 ? -8.775 4.558 27.936 1.00 93.69 107 LYS A N 1
ATOM 878 C CA . LYS A 1 107 ? -9.152 5.577 28.940 1.00 93.69 107 LYS A CA 1
ATOM 879 C C . LYS A 1 107 ? -9.740 6.814 28.267 1.00 93.69 107 LYS A C 1
ATOM 881 O O . LYS A 1 107 ? -10.818 7.279 28.630 1.00 93.69 107 LYS A O 1
ATOM 886 N N . LYS A 1 108 ? -9.039 7.331 27.253 1.00 93.38 108 LYS A N 1
ATOM 887 C CA . LYS A 1 108 ? -9.454 8.511 26.486 1.00 93.38 108 LYS A CA 1
ATOM 888 C C . LYS A 1 108 ? -10.780 8.271 25.768 1.00 93.38 108 LYS A C 1
ATOM 890 O O . LYS A 1 108 ? -11.638 9.153 25.751 1.00 93.38 108 LYS A O 1
ATOM 895 N N . PHE A 1 109 ? -10.955 7.085 25.189 1.00 95.38 109 PHE A N 1
ATOM 896 C CA . PHE A 1 109 ? -12.212 6.672 24.577 1.00 95.38 109 PHE A CA 1
ATOM 897 C C . PHE A 1 109 ? -13.353 6.623 25.601 1.00 95.38 109 PHE A C 1
ATOM 899 O O . PHE A 1 109 ? -14.379 7.257 25.369 1.00 95.38 109 PHE A O 1
ATOM 906 N N . ALA A 1 110 ? -13.158 5.953 26.741 1.00 94.38 110 ALA A N 1
ATOM 907 C CA . ALA A 1 110 ? -14.158 5.847 27.802 1.00 94.38 110 ALA A CA 1
ATOM 908 C C . ALA A 1 110 ? -14.596 7.230 28.302 1.00 94.38 110 ALA A C 1
ATOM 910 O O . ALA A 1 110 ? -15.784 7.542 28.261 1.00 94.38 110 ALA A O 1
ATOM 911 N N . GLN A 1 111 ? -13.641 8.100 28.650 1.00 94.50 111 GLN A N 1
ATOM 912 C CA . GLN A 1 111 ? -13.940 9.463 29.092 1.00 94.50 111 GLN A CA 1
ATOM 913 C C . GLN A 1 111 ? -14.707 10.252 28.027 1.00 94.50 111 GLN A C 1
ATOM 915 O O . GLN A 1 111 ? -15.686 10.924 28.326 1.00 94.50 111 GLN A O 1
ATOM 920 N N . LYS A 1 112 ? -14.302 10.150 26.755 1.00 95.06 112 LYS A N 1
ATOM 921 C CA . LYS A 1 112 ? -14.993 10.839 25.658 1.00 95.06 112 LYS A CA 1
ATOM 922 C C . LYS A 1 112 ? -16.440 10.369 25.504 1.00 95.06 112 LYS A C 1
ATOM 924 O O . LYS A 1 112 ? -17.299 11.181 25.168 1.00 95.06 112 LYS A O 1
ATOM 929 N N . GLU A 1 113 ? -16.708 9.080 25.684 1.00 95.19 113 GLU A N 1
ATOM 930 C CA . GLU A 1 113 ? -18.061 8.531 25.582 1.00 95.19 113 GLU A CA 1
ATOM 931 C C . GLU A 1 113 ? -18.915 8.879 26.807 1.00 95.19 113 GLU A C 1
ATOM 933 O O . GLU A 1 113 ? -20.068 9.260 26.623 1.00 95.19 113 GLU A O 1
ATOM 938 N N . ILE A 1 114 ? -18.348 8.851 28.017 1.00 95.12 114 ILE A N 1
ATOM 939 C CA . ILE A 1 114 ? -19.016 9.305 29.249 1.00 95.12 114 ILE A CA 1
ATOM 940 C C . ILE A 1 114 ? -19.401 10.783 29.123 1.00 95.12 114 ILE A C 1
ATOM 942 O O . ILE A 1 114 ? -20.584 11.104 29.188 1.00 95.12 114 ILE A O 1
ATOM 946 N N . ASN A 1 115 ? -18.453 11.653 28.757 1.00 94.94 115 ASN A N 1
ATOM 947 C CA . ASN A 1 115 ? -18.699 13.090 28.578 1.00 94.94 115 ASN A CA 1
ATOM 948 C C . ASN A 1 115 ? -19.767 13.397 27.508 1.00 94.94 115 ASN A C 1
ATOM 950 O O . ASN A 1 115 ? -20.343 14.484 27.485 1.00 94.94 115 ASN A O 1
ATOM 954 N N . LYS A 1 116 ? -20.009 12.492 26.549 1.00 95.00 116 LYS A N 1
ATOM 955 C CA . LYS A 1 116 ? -21.105 12.641 25.573 1.00 95.00 116 LYS A CA 1
ATOM 956 C C . LYS A 1 116 ? -22.459 12.265 26.166 1.00 95.00 116 LYS A C 1
ATOM 958 O O . LYS A 1 116 ? -23.463 12.835 25.742 1.00 95.00 116 LYS A O 1
ATOM 963 N N . LEU A 1 117 ? -22.487 11.284 27.065 1.00 94.81 117 LEU A N 1
ATOM 964 C CA . LEU A 1 117 ? -23.699 10.805 27.724 1.00 94.81 117 LEU A CA 1
ATOM 965 C C . LEU A 1 117 ? -24.137 11.757 28.839 1.00 94.81 117 LEU A C 1
ATOM 967 O O . LEU A 1 117 ? -25.318 12.077 28.895 1.00 94.81 117 LEU A O 1
ATOM 971 N N . GLU A 1 118 ? -23.200 12.298 29.621 1.00 94.06 118 GLU A N 1
ATOM 972 C CA . GLU A 1 118 ? -23.463 13.312 30.662 1.00 94.06 118 GLU A CA 1
ATOM 973 C C . GLU A 1 118 ? -24.159 14.561 30.112 1.00 94.06 118 GLU A C 1
ATOM 975 O O . GLU A 1 118 ? -24.972 15.188 30.776 1.00 94.06 118 GLU A O 1
ATOM 980 N N . LYS A 1 119 ? -23.900 14.911 28.847 1.00 93.75 119 LYS A N 1
ATOM 981 C CA . LYS A 1 119 ? -24.569 16.037 28.175 1.00 93.75 119 LYS A CA 1
ATOM 982 C C . LYS A 1 119 ? -26.048 15.789 27.863 1.00 93.75 119 LYS A C 1
ATOM 984 O O . LYS A 1 119 ? -26.707 16.694 27.359 1.00 93.75 119 LYS A O 1
ATOM 989 N N . ARG A 1 120 ? -26.539 14.558 28.024 1.00 94.25 120 ARG A N 1
ATOM 990 C CA . ARG A 1 120 ? -27.864 14.120 27.552 1.00 94.25 120 ARG A CA 1
ATOM 991 C C . ARG A 1 120 ? -28.698 13.430 28.623 1.00 94.25 120 ARG A C 1
ATOM 993 O O . ARG A 1 120 ? -29.912 13.397 28.480 1.00 94.25 120 ARG A O 1
ATOM 1000 N N . PHE A 1 121 ? -28.056 12.862 29.635 1.00 93.81 121 PHE A N 1
ATOM 1001 C CA . PHE A 1 121 ? -28.681 12.045 30.668 1.00 93.81 121 PHE A CA 1
ATOM 1002 C C . PHE A 1 121 ? -28.090 12.407 32.031 1.00 93.81 121 PHE A C 1
ATOM 1004 O O . PHE A 1 121 ? -26.946 12.853 32.106 1.00 93.81 121 PHE A O 1
ATOM 1011 N N . SER A 1 122 ? -28.843 12.165 33.099 1.00 91.69 122 SER A N 1
ATOM 1012 C CA . SER A 1 122 ? -28.415 12.383 34.485 1.00 91.69 122 SER A CA 1
ATOM 1013 C C . SER A 1 122 ? -28.934 11.271 35.404 1.00 91.69 122 SER A C 1
ATOM 1015 O O . SER A 1 122 ? -29.800 10.485 35.012 1.00 91.69 122 SER A O 1
ATOM 1017 N N . GLY A 1 123 ? -28.372 11.176 36.614 1.00 90.25 123 GLY A N 1
ATOM 1018 C CA . GLY A 1 123 ? -28.782 10.205 37.635 1.00 90.25 123 GLY A CA 1
ATOM 1019 C C . GLY A 1 123 ? -28.668 8.743 37.183 1.00 90.25 123 GLY A C 1
ATOM 1020 O O . GLY A 1 123 ? -27.732 8.362 36.476 1.00 90.25 123 GLY A O 1
ATOM 1021 N N . ASP A 1 124 ? -29.644 7.921 37.568 1.00 89.38 124 ASP A N 1
ATOM 1022 C CA . ASP A 1 124 ? -29.649 6.479 37.285 1.00 89.38 124 ASP A CA 1
ATOM 1023 C C . ASP A 1 124 ? -29.677 6.157 35.782 1.00 89.38 124 ASP A C 1
ATOM 1025 O O . ASP A 1 124 ? -29.060 5.184 35.337 1.00 89.38 124 ASP A O 1
ATOM 1029 N N . GLU A 1 125 ? -30.339 6.993 34.971 1.00 92.50 125 GLU A N 1
ATOM 1030 C CA . GLU A 1 125 ? -30.387 6.794 33.519 1.00 92.50 125 GLU A CA 1
ATOM 1031 C C . GLU A 1 125 ? -28.990 6.937 32.900 1.00 92.50 125 GLU A C 1
ATOM 1033 O O . GLU A 1 125 ? -28.592 6.127 32.056 1.00 92.50 125 GLU A O 1
ATOM 1038 N N . LEU A 1 126 ? -28.210 7.931 33.339 1.00 93.50 126 LEU A N 1
ATOM 1039 C CA . LEU A 1 126 ? -26.827 8.100 32.893 1.00 93.50 126 LEU A CA 1
ATOM 1040 C C . LEU A 1 126 ? -25.994 6.853 33.213 1.00 93.50 126 LEU A C 1
ATOM 1042 O O . LEU A 1 126 ? -25.305 6.336 32.327 1.00 93.50 126 LEU A O 1
ATOM 1046 N N . LEU A 1 127 ? -26.098 6.349 34.445 1.00 92.19 127 LEU A N 1
ATOM 1047 C CA . LEU A 1 127 ? -25.358 5.176 34.907 1.00 92.19 127 LEU A CA 1
ATOM 1048 C C . LEU A 1 127 ? -25.666 3.940 34.043 1.00 92.19 127 LEU A C 1
ATOM 1050 O O . LEU A 1 127 ? -24.750 3.242 33.592 1.00 92.19 127 LEU A O 1
ATOM 1054 N N . GLU A 1 128 ? -26.946 3.701 33.736 1.00 92.75 128 GLU A N 1
ATOM 1055 C CA . GLU A 1 128 ? -27.370 2.585 32.886 1.00 92.75 128 GLU A CA 1
ATOM 1056 C C . GLU A 1 128 ? -26.794 2.700 31.462 1.00 92.75 128 GLU A C 1
ATOM 1058 O O . GLU A 1 128 ? -26.249 1.729 30.913 1.00 92.75 128 GLU A O 1
ATOM 1063 N N . LYS A 1 129 ? -26.870 3.893 30.851 1.00 93.38 129 LYS A N 1
ATOM 1064 C CA . LYS A 1 129 ? -26.346 4.133 29.493 1.00 93.38 129 LYS A CA 1
ATOM 1065 C C . LYS A 1 129 ? -24.828 3.980 29.439 1.00 93.38 129 LYS A C 1
ATOM 1067 O O . LYS A 1 129 ? -24.317 3.402 28.474 1.00 93.38 129 LYS A O 1
ATOM 1072 N N . VAL A 1 130 ? -24.119 4.470 30.455 1.00 94.38 130 VAL A N 1
ATOM 1073 C CA . VAL A 1 130 ? -22.659 4.352 30.583 1.00 94.38 130 VAL A CA 1
ATOM 1074 C C . VAL A 1 130 ? -22.249 2.884 30.660 1.00 94.38 130 VAL A C 1
ATOM 1076 O O . VAL A 1 130 ? -21.413 2.453 29.856 1.00 94.38 130 VAL A O 1
ATOM 1079 N N . ARG A 1 131 ? -22.904 2.090 31.518 1.00 92.19 131 ARG A N 1
ATOM 1080 C CA . ARG A 1 131 ? -22.650 0.645 31.636 1.00 92.19 131 ARG A CA 1
ATOM 1081 C C . ARG A 1 131 ? -22.850 -0.070 30.302 1.00 92.19 131 ARG A C 1
ATOM 1083 O O . ARG A 1 131 ? -21.942 -0.716 29.782 1.00 92.19 131 ARG A O 1
ATOM 1090 N N . LYS A 1 132 ? -24.002 0.147 29.663 1.00 91.94 132 LYS A N 1
ATOM 1091 C CA . LYS A 1 132 ? -24.336 -0.470 28.368 1.00 91.94 132 LYS A CA 1
ATOM 1092 C C . LYS A 1 132 ? -23.375 -0.062 27.243 1.00 91.94 132 LYS A C 1
ATOM 1094 O O . LYS A 1 132 ? -23.135 -0.826 26.297 1.00 91.94 132 LYS A O 1
ATOM 1099 N N . ARG A 1 133 ? -22.833 1.160 27.288 1.00 93.31 133 ARG A N 1
ATOM 1100 C CA . ARG A 1 133 ? -21.861 1.632 26.294 1.00 93.31 133 ARG A CA 1
ATOM 1101 C C . ARG A 1 133 ? -20.513 0.944 26.472 1.00 93.31 133 ARG A C 1
ATOM 1103 O O . ARG A 1 133 ? -19.980 0.469 25.465 1.00 93.31 133 ARG A O 1
ATOM 1110 N N . GLY A 1 134 ? -20.016 0.862 27.701 1.00 87.88 134 GLY A N 1
ATOM 1111 C CA . GLY A 1 134 ? -18.724 0.260 28.031 1.00 87.88 134 GLY A CA 1
ATOM 1112 C C . GLY A 1 134 ? -18.704 -1.275 28.040 1.00 87.88 134 GLY A C 1
ATOM 1113 O O . GLY A 1 134 ? -17.642 -1.886 27.870 1.00 87.88 134 GLY A O 1
ATOM 1114 N N . ASP A 1 135 ? -19.883 -1.902 28.109 1.00 86.88 135 ASP A N 1
ATOM 1115 C CA . ASP A 1 135 ? -20.040 -3.345 27.951 1.00 86.88 135 ASP A CA 1
ATOM 1116 C C . ASP A 1 135 ? -19.378 -3.855 26.676 1.00 86.88 135 ASP A C 1
ATOM 1118 O O . ASP A 1 135 ? -19.442 -3.252 25.595 1.00 86.88 135 ASP A O 1
ATOM 1122 N N . SER A 1 136 ? -18.758 -5.019 26.804 1.00 85.31 136 SER A N 1
ATOM 1123 C CA . SER A 1 136 ? -18.037 -5.622 25.696 1.00 85.31 136 SER A CA 1
ATOM 1124 C C . SER A 1 136 ? -18.997 -6.214 24.659 1.00 85.31 136 SER A C 1
ATOM 1126 O O . SER A 1 136 ? -20.088 -6.671 24.993 1.00 85.31 136 SER A O 1
ATOM 1128 N N . SER A 1 137 ? -18.614 -6.170 23.382 1.00 89.94 137 SER A N 1
ATOM 1129 C CA . SER A 1 137 ? -19.527 -6.431 22.267 1.00 89.94 137 SER A CA 1
ATOM 1130 C C . SER A 1 137 ? -19.045 -7.564 21.375 1.00 89.94 137 SER A C 1
ATOM 1132 O O . SER A 1 137 ? -18.183 -7.364 20.520 1.00 89.94 137 SER A O 1
ATOM 1134 N N . TRP A 1 138 ? -19.686 -8.728 21.479 1.00 91.38 138 TRP A N 1
ATOM 1135 C CA . TRP A 1 138 ? -19.516 -9.804 20.494 1.00 91.38 138 TRP A CA 1
ATOM 1136 C C . TRP A 1 138 ? -19.950 -9.384 19.087 1.00 91.38 138 TRP A C 1
ATOM 1138 O O . TRP A 1 138 ? -19.320 -9.766 18.109 1.00 91.38 138 TRP A O 1
ATOM 1148 N N . LYS A 1 139 ? -20.959 -8.512 18.964 1.00 92.81 139 LYS A N 1
ATOM 1149 C CA . LYS A 1 139 ? -21.306 -7.897 17.671 1.00 92.81 139 LYS A CA 1
ATOM 1150 C C . LYS A 1 139 ? -20.152 -7.059 17.113 1.00 92.81 139 LYS A C 1
ATOM 1152 O O . LYS A 1 139 ? -19.949 -7.029 15.909 1.00 92.81 139 LYS A O 1
ATOM 1157 N N . GLY A 1 140 ? -19.401 -6.393 17.991 1.00 93.38 140 GLY A N 1
ATOM 1158 C CA . GLY A 1 140 ? -18.227 -5.609 17.614 1.00 93.38 140 GLY A CA 1
ATOM 1159 C C . GLY A 1 140 ? -17.076 -6.486 17.134 1.00 93.38 140 GLY A C 1
ATOM 1160 O O . GLY A 1 140 ? -16.441 -6.144 16.147 1.00 93.38 140 GLY A O 1
ATOM 1161 N N . PHE A 1 141 ? -16.871 -7.643 17.769 1.00 93.88 141 PHE A N 1
ATOM 1162 C CA . PHE A 1 141 ? -15.928 -8.658 17.294 1.00 93.88 141 PHE A CA 1
ATOM 1163 C C . PHE A 1 141 ? -16.263 -9.118 15.867 1.00 93.88 141 PHE A C 1
ATOM 1165 O O . PHE A 1 141 ? -15.412 -9.033 14.987 1.00 93.88 141 PHE A O 1
ATOM 1172 N N . TRP A 1 142 ? -17.511 -9.532 15.618 1.00 96.69 142 TRP A N 1
ATOM 1173 C CA . TRP A 1 142 ? -17.934 -10.001 14.293 1.00 96.69 142 TRP A CA 1
ATOM 1174 C C . TRP A 1 142 ? -17.887 -8.904 13.228 1.00 96.69 142 TRP A C 1
ATOM 1176 O O . TRP A 1 142 ? -17.489 -9.169 12.099 1.00 96.69 142 TRP A O 1
ATOM 1186 N N . LEU A 1 143 ? -18.232 -7.664 13.587 1.00 97.12 143 LEU A N 1
ATOM 1187 C CA . LEU A 1 143 ? -18.079 -6.526 12.683 1.00 97.12 143 LEU A CA 1
ATOM 1188 C C . LEU A 1 143 ? -16.608 -6.292 12.322 1.00 97.12 143 LEU A C 1
ATOM 1190 O O . LEU A 1 143 ? -16.295 -6.070 11.160 1.00 97.12 143 LEU A O 1
ATOM 1194 N N . THR A 1 144 ? -15.698 -6.361 13.294 1.00 97.25 144 THR A N 1
ATOM 1195 C CA . THR A 1 144 ? -14.262 -6.252 13.018 1.00 97.25 144 THR A CA 1
ATOM 1196 C C . THR A 1 144 ? -13.766 -7.389 12.135 1.00 97.25 144 THR A C 1
ATOM 1198 O O . THR A 1 144 ? -12.997 -7.124 11.220 1.00 97.25 144 THR A O 1
ATOM 1201 N N . LEU A 1 145 ? -14.236 -8.619 12.349 1.00 97.44 145 LEU A N 1
ATOM 1202 C CA . LEU A 1 145 ? -13.902 -9.743 11.476 1.00 97.44 145 LEU A CA 1
ATOM 1203 C C . LEU A 1 145 ? -14.353 -9.484 10.030 1.00 97.44 145 LEU A C 1
ATOM 1205 O O . LEU A 1 145 ? -13.570 -9.671 9.106 1.00 97.44 145 LEU A O 1
ATOM 1209 N N . LEU A 1 146 ? -15.581 -8.992 9.839 1.00 98.00 146 LEU A N 1
ATOM 1210 C CA . LEU A 1 146 ? -16.091 -8.614 8.519 1.00 98.00 146 LEU A CA 1
ATOM 1211 C C . LEU A 1 146 ? -15.225 -7.531 7.857 1.00 98.00 146 LEU A C 1
ATOM 1213 O O . LEU A 1 146 ? -14.927 -7.632 6.673 1.00 98.00 146 LEU A O 1
ATOM 1217 N N . LEU A 1 147 ? -14.800 -6.515 8.614 1.00 98.12 147 LEU A N 1
ATOM 1218 C CA . LEU A 1 147 ? -13.924 -5.457 8.100 1.00 98.12 147 LEU A CA 1
ATOM 1219 C C . LEU A 1 147 ? -12.542 -5.988 7.696 1.00 98.12 147 LEU A C 1
ATOM 1221 O O . LEU A 1 147 ? -12.006 -5.542 6.688 1.00 98.12 147 LEU A O 1
ATOM 1225 N N . ILE A 1 148 ? -11.987 -6.944 8.446 1.00 97.31 148 ILE A N 1
ATOM 1226 C CA . ILE A 1 148 ? -10.716 -7.600 8.104 1.00 97.31 148 ILE A CA 1
ATOM 1227 C C . ILE A 1 148 ? -10.858 -8.401 6.806 1.00 97.31 148 ILE A C 1
ATOM 1229 O O . ILE A 1 148 ? -9.997 -8.295 5.942 1.00 97.31 148 ILE A O 1
ATOM 1233 N N . PHE A 1 149 ? -11.952 -9.150 6.629 1.00 97.88 149 PHE A N 1
ATOM 1234 C CA . PHE A 1 149 ? -12.214 -9.844 5.363 1.00 97.88 149 PHE A CA 1
ATOM 1235 C C . PHE A 1 149 ? -12.415 -8.877 4.194 1.00 97.88 149 PHE A C 1
ATOM 1237 O O . PHE A 1 149 ? -11.943 -9.149 3.097 1.00 97.88 149 PHE A O 1
ATOM 1244 N N . GLY A 1 150 ? -13.082 -7.743 4.427 1.00 98.00 150 GLY A N 1
ATOM 1245 C CA . GLY A 1 150 ? -13.215 -6.686 3.426 1.00 98.00 150 GLY A CA 1
ATOM 1246 C C . GLY A 1 150 ? -11.859 -6.118 3.006 1.00 98.00 150 GLY A C 1
ATOM 1247 O O . GLY A 1 150 ? -11.599 -6.005 1.816 1.00 98.00 150 GLY A O 1
ATOM 1248 N N . TYR A 1 151 ? -10.984 -5.825 3.973 1.00 96.94 151 TYR A N 1
ATOM 1249 C CA . TYR A 1 151 ? -9.600 -5.420 3.713 1.00 96.94 151 TYR A CA 1
ATOM 1250 C C . TYR A 1 151 ? -8.841 -6.483 2.909 1.00 96.94 151 TYR A C 1
ATOM 1252 O O . TYR A 1 151 ? -8.349 -6.169 1.835 1.00 96.94 151 TYR A O 1
ATOM 1260 N N . ALA A 1 152 ? -8.839 -7.742 3.358 1.00 95.62 152 ALA A N 1
ATOM 1261 C CA . ALA A 1 152 ? -8.142 -8.826 2.665 1.00 95.62 152 ALA A CA 1
ATOM 1262 C C . ALA A 1 152 ? -8.639 -9.013 1.221 1.00 95.62 152 ALA A C 1
ATOM 1264 O O . ALA A 1 152 ? -7.839 -9.214 0.316 1.00 95.62 152 ALA A O 1
ATOM 1265 N N . GLY A 1 153 ? -9.952 -8.901 0.988 1.00 97.25 153 GLY A N 1
ATOM 1266 C CA . GLY A 1 153 ? -10.517 -8.946 -0.361 1.00 97.25 153 GLY A CA 1
ATOM 1267 C C . GLY A 1 153 ? -10.050 -7.784 -1.241 1.00 97.25 153 GLY A C 1
ATOM 1268 O O . GLY A 1 153 ? -9.729 -8.004 -2.404 1.00 97.25 153 GLY A O 1
ATOM 1269 N N . ILE A 1 154 ? -9.972 -6.567 -0.692 1.00 96.56 154 ILE A N 1
ATOM 1270 C CA . ILE A 1 154 ? -9.438 -5.400 -1.410 1.00 96.56 154 ILE A CA 1
ATOM 1271 C C . ILE A 1 154 ? -7.957 -5.605 -1.740 1.00 96.56 154 ILE A C 1
ATOM 1273 O O . ILE A 1 154 ? -7.583 -5.384 -2.886 1.00 96.56 154 ILE A O 1
ATOM 1277 N N . SER A 1 155 ? -7.139 -6.053 -0.784 1.00 92.81 155 SER A N 1
ATOM 1278 C CA . SER A 1 155 ? -5.703 -6.275 -1.005 1.00 92.81 155 SER A CA 1
ATOM 1279 C C . SER A 1 155 ? -5.449 -7.351 -2.067 1.00 92.81 155 SER A C 1
ATOM 1281 O O . SER A 1 155 ? -4.640 -7.130 -2.958 1.00 92.81 155 SER A O 1
ATOM 1283 N N . VAL A 1 156 ? -6.206 -8.458 -2.063 1.00 93.44 156 VAL A N 1
ATOM 1284 C CA . VAL A 1 156 ? -6.102 -9.503 -3.104 1.00 93.44 156 VAL A CA 1
ATOM 1285 C C . VAL A 1 156 ? -6.483 -8.972 -4.488 1.00 93.44 156 VAL A C 1
ATOM 1287 O O . VAL A 1 156 ? -5.813 -9.274 -5.473 1.00 93.44 156 VAL A O 1
ATOM 1290 N N . VAL A 1 157 ? -7.559 -8.182 -4.586 1.00 95.31 157 VAL A N 1
ATOM 1291 C CA . VAL A 1 157 ? -7.955 -7.564 -5.863 1.00 95.31 157 VAL A CA 1
ATOM 1292 C C . VAL A 1 157 ? -6.893 -6.574 -6.332 1.00 95.31 157 VAL A C 1
ATOM 1294 O O . VAL A 1 157 ? -6.561 -6.573 -7.510 1.00 95.31 157 VAL A O 1
ATOM 1297 N N . PHE A 1 158 ? -6.354 -5.758 -5.425 1.00 92.31 158 PHE A N 1
ATOM 1298 C CA . PHE A 1 158 ? -5.282 -4.816 -5.732 1.00 92.31 158 PHE A CA 1
ATOM 1299 C C . PHE A 1 158 ? -4.051 -5.537 -6.289 1.00 92.31 158 PHE A C 1
ATOM 1301 O O . PHE A 1 158 ? -3.605 -5.192 -7.377 1.00 92.31 158 PHE A O 1
ATOM 1308 N N . GLU A 1 159 ? -3.576 -6.581 -5.609 1.00 87.88 159 GLU A N 1
ATOM 1309 C CA . GLU A 1 159 ? -2.449 -7.405 -6.061 1.00 87.88 159 GLU A CA 1
ATOM 1310 C C . GLU A 1 159 ? -2.722 -8.053 -7.426 1.00 87.88 159 GLU A C 1
ATOM 1312 O O . GLU A 1 159 ? -1.874 -8.008 -8.309 1.00 87.88 159 GLU A O 1
ATOM 1317 N N . SER A 1 160 ? -3.933 -8.577 -7.643 1.00 88.81 160 SER A N 1
ATOM 1318 C CA . SER A 1 160 ? -4.318 -9.180 -8.930 1.00 88.81 160 SER A CA 1
ATOM 1319 C C . SER A 1 160 ? -4.324 -8.161 -10.075 1.00 88.81 160 SER A C 1
ATOM 1321 O O . SER A 1 160 ? -3.878 -8.462 -11.177 1.00 88.81 160 SER A O 1
ATOM 1323 N N . VAL A 1 161 ? -4.838 -6.952 -9.824 1.00 89.44 161 VAL A N 1
ATOM 1324 C CA . VAL A 1 161 ? -4.857 -5.858 -10.807 1.00 89.44 161 VAL A CA 1
ATOM 1325 C C . VAL A 1 161 ? -3.435 -5.419 -11.128 1.00 89.44 161 VAL A C 1
ATOM 1327 O O . VAL A 1 161 ? -3.075 -5.305 -12.294 1.00 89.44 161 VAL A O 1
ATOM 1330 N N . VAL A 1 162 ? -2.617 -5.222 -10.100 1.00 85.38 162 VAL A N 1
ATOM 1331 C CA . VAL A 1 162 ? -1.202 -4.882 -10.236 1.00 85.38 162 VAL A CA 1
ATOM 1332 C C . VAL A 1 162 ? -0.460 -5.922 -11.080 1.00 85.38 162 VAL A C 1
ATOM 1334 O O . VAL A 1 162 ? 0.159 -5.560 -12.075 1.00 85.38 162 VAL A O 1
ATOM 1337 N N . HIS A 1 163 ? -0.601 -7.206 -10.747 1.00 82.44 163 HIS A N 1
ATOM 1338 C CA . HIS A 1 163 ? 0.029 -8.300 -11.483 1.00 82.44 163 HIS A CA 1
ATOM 1339 C C . HIS A 1 163 ? -0.417 -8.354 -12.946 1.00 82.44 163 HIS A C 1
ATOM 1341 O O . HIS A 1 163 ? 0.379 -8.646 -13.830 1.00 82.44 163 HIS A O 1
ATOM 1347 N N . SER A 1 164 ? -1.688 -8.049 -13.224 1.00 79.00 164 SER A N 1
ATOM 1348 C CA . SER A 1 164 ? -2.181 -8.025 -14.602 1.00 79.00 164 SER A CA 1
ATOM 1349 C C . SER A 1 164 ? -1.553 -6.916 -15.446 1.00 79.00 164 SER A C 1
ATOM 1351 O O . SER A 1 164 ? -1.410 -7.102 -16.646 1.00 79.00 164 SER A O 1
ATOM 1353 N N . PHE A 1 165 ? -1.147 -5.790 -14.850 1.00 73.19 165 PHE A N 1
ATOM 1354 C CA . PHE A 1 165 ? -0.408 -4.760 -15.584 1.00 73.19 165 PHE A CA 1
ATOM 1355 C C . PHE A 1 165 ? 1.025 -5.208 -15.884 1.00 73.19 165 PHE A C 1
ATOM 1357 O O . PHE A 1 165 ? 1.468 -5.056 -17.015 1.00 73.19 165 PHE A O 1
ATOM 1364 N N . THR A 1 166 ? 1.698 -5.847 -14.923 1.00 68.62 166 THR A N 1
ATOM 1365 C CA . THR A 1 166 ? 3.070 -6.347 -15.115 1.00 68.62 166 THR A CA 1
ATOM 1366 C C . THR A 1 166 ? 3.143 -7.556 -16.060 1.00 68.62 166 THR A C 1
ATOM 1368 O O . THR A 1 166 ? 4.092 -7.701 -16.819 1.00 68.62 166 THR A O 1
ATOM 1371 N N . GLU A 1 167 ? 2.141 -8.444 -16.054 1.00 59.53 167 GLU A N 1
ATOM 1372 C CA . GLU A 1 167 ? 2.087 -9.584 -16.988 1.00 59.53 167 GLU A CA 1
ATOM 1373 C C . GLU A 1 167 ? 1.727 -9.177 -18.419 1.00 59.53 167 GLU A C 1
ATOM 1375 O O . GLU A 1 167 ? 2.071 -9.893 -19.359 1.00 59.53 167 GLU A O 1
ATOM 1380 N N . VAL A 1 168 ? 0.980 -8.085 -18.608 1.00 54.84 168 VAL A N 1
ATOM 1381 C CA . VAL A 1 168 ? 0.678 -7.586 -19.958 1.00 54.84 168 VAL A CA 1
ATOM 1382 C C . VAL A 1 168 ? 1.955 -7.101 -20.639 1.00 54.84 168 VAL A C 1
ATOM 1384 O O . VAL A 1 168 ? 2.117 -7.380 -21.822 1.00 54.84 168 VAL A O 1
ATOM 1387 N N . GLU A 1 169 ? 2.880 -6.489 -19.895 1.00 54.53 169 GLU A N 1
ATOM 1388 C CA . GLU A 1 169 ? 4.232 -6.205 -20.387 1.00 54.53 169 GLU A CA 1
ATOM 1389 C C . GLU A 1 169 ? 4.960 -7.530 -20.705 1.00 54.53 169 GLU A C 1
ATOM 1391 O O . GLU A 1 169 ? 5.366 -7.757 -21.842 1.00 54.53 169 GLU A O 1
ATOM 1396 N N . SER A 1 170 ? 5.015 -8.497 -19.781 1.00 53.91 170 SER A N 1
ATOM 1397 C CA . SER A 1 170 ? 5.838 -9.708 -19.970 1.00 53.91 170 SER A CA 1
ATOM 1398 C C . SER A 1 170 ? 5.365 -10.715 -21.037 1.00 53.91 170 SER A C 1
ATOM 1400 O O . SER A 1 170 ? 6.107 -11.642 -21.359 1.00 53.91 170 SER A O 1
ATOM 1402 N N . ASN A 1 171 ? 4.118 -10.632 -21.519 1.00 58.84 171 ASN A N 1
ATOM 1403 C CA . ASN A 1 171 ? 3.549 -11.571 -22.503 1.00 58.84 171 ASN A CA 1
ATOM 1404 C C . ASN A 1 171 ? 3.570 -11.037 -23.944 1.00 58.84 171 ASN A C 1
ATOM 1406 O O . ASN A 1 171 ? 2.948 -11.648 -24.820 1.00 58.84 171 ASN A O 1
ATOM 1410 N N . ALA A 1 172 ? 4.246 -9.916 -24.204 1.00 69.56 172 ALA A N 1
ATOM 1411 C CA . ALA A 1 172 ? 4.517 -9.491 -25.569 1.00 69.56 172 ALA A CA 1
ATOM 1412 C C . ALA A 1 172 ? 5.218 -10.635 -26.325 1.00 69.56 172 ALA A C 1
ATOM 1414 O O . ALA A 1 172 ? 6.222 -11.176 -25.861 1.00 69.56 172 ALA A O 1
ATOM 1415 N N . GLU A 1 173 ? 4.680 -11.052 -27.477 1.00 85.38 173 GLU A N 1
ATOM 1416 C CA . GLU A 1 173 ? 5.444 -11.924 -28.372 1.00 85.38 173 GLU A CA 1
ATOM 1417 C C . GLU A 1 173 ? 6.683 -11.139 -28.804 1.00 85.38 173 GLU A C 1
ATOM 1419 O O . GLU A 1 173 ? 6.551 -10.061 -29.380 1.00 85.38 173 GLU A O 1
ATOM 1424 N N . LEU A 1 174 ? 7.872 -11.649 -28.483 1.00 90.19 174 LEU A N 1
ATOM 1425 C CA . LEU A 1 174 ? 9.140 -10.989 -28.781 1.00 90.19 174 LEU A CA 1
ATOM 1426 C C . LEU A 1 174 ? 9.755 -11.545 -30.066 1.00 90.19 174 LEU A C 1
ATOM 1428 O O . LEU A 1 174 ? 9.644 -12.736 -30.373 1.00 90.19 174 LEU A O 1
ATOM 1432 N N . THR A 1 175 ? 10.436 -10.673 -30.800 1.00 92.88 175 THR A N 1
ATOM 1433 C CA . THR A 1 175 ? 11.320 -11.022 -31.912 1.00 92.88 175 THR A CA 1
ATOM 1434 C C . THR A 1 175 ? 12.716 -10.489 -31.631 1.00 92.88 175 THR A C 1
ATOM 1436 O O . THR A 1 175 ? 12.871 -9.512 -30.908 1.00 92.88 175 THR A O 1
ATOM 1439 N N . THR A 1 176 ? 13.729 -11.118 -32.217 1.00 94.62 176 THR A N 1
ATOM 1440 C CA . THR A 1 176 ? 15.127 -10.714 -32.056 1.00 94.62 176 THR A CA 1
ATOM 1441 C C . THR A 1 176 ? 15.569 -9.846 -33.232 1.00 94.62 176 THR A C 1
ATOM 1443 O O . THR A 1 176 ? 15.414 -10.243 -34.390 1.00 94.62 176 THR A O 1
ATOM 1446 N N . TYR A 1 177 ? 16.141 -8.682 -32.931 1.00 94.56 177 TYR A N 1
ATOM 1447 C CA . TYR A 1 177 ? 17.016 -7.935 -33.829 1.00 94.56 177 TYR A CA 1
ATOM 1448 C C . TYR A 1 177 ? 18.444 -8.473 -33.698 1.00 94.56 177 TYR A C 1
ATOM 1450 O O . TYR A 1 177 ? 18.911 -8.687 -32.579 1.00 94.56 177 TYR A O 1
ATOM 1458 N N . THR A 1 178 ? 19.136 -8.652 -34.822 1.00 95.06 178 THR A N 1
ATOM 1459 C CA . THR A 1 178 ? 20.564 -8.985 -34.858 1.00 95.06 178 THR A CA 1
ATOM 1460 C C . THR A 1 178 ? 21.247 -8.081 -35.871 1.00 95.06 178 THR A C 1
ATOM 1462 O O . THR A 1 178 ? 20.800 -7.996 -37.017 1.00 95.06 178 THR A O 1
ATOM 1465 N N . ASP A 1 179 ? 22.343 -7.457 -35.454 1.00 94.19 179 ASP A N 1
ATOM 1466 C CA . ASP A 1 179 ? 23.261 -6.740 -36.329 1.00 94.19 179 ASP A CA 1
ATOM 1467 C C . ASP A 1 179 ? 24.572 -7.530 -36.430 1.00 94.19 179 ASP A C 1
ATOM 1469 O O . ASP A 1 179 ? 25.290 -7.699 -35.442 1.00 94.19 179 ASP A O 1
ATOM 1473 N N . GLU A 1 180 ? 24.857 -8.067 -37.619 1.00 92.44 180 GLU A N 1
ATOM 1474 C CA . GLU A 1 180 ? 26.040 -8.906 -37.851 1.00 92.44 180 GLU A CA 1
ATOM 1475 C C . GLU A 1 180 ? 27.346 -8.096 -37.886 1.00 92.44 180 GLU A C 1
ATOM 1477 O O . GLU A 1 180 ? 28.405 -8.653 -37.592 1.00 92.44 180 GLU A O 1
ATOM 1482 N N . ASP A 1 181 ? 27.287 -6.808 -38.238 1.00 90.50 181 ASP A N 1
ATOM 1483 C CA . ASP A 1 181 ? 28.476 -5.965 -38.389 1.00 90.50 181 ASP A CA 1
ATOM 1484 C C . ASP A 1 181 ? 29.060 -5.597 -37.019 1.00 90.50 181 ASP A C 1
ATOM 1486 O O . ASP A 1 181 ? 30.284 -5.604 -36.841 1.00 90.50 181 ASP A O 1
ATOM 1490 N N . TYR A 1 182 ? 28.188 -5.370 -36.033 1.00 90.50 182 TYR A N 1
ATOM 1491 C CA . TYR A 1 182 ? 28.569 -5.072 -34.649 1.00 90.50 182 TYR A CA 1
ATOM 1492 C C . TYR A 1 182 ? 28.417 -6.254 -33.687 1.00 90.50 182 TYR A C 1
ATOM 1494 O O . TYR A 1 182 ? 28.800 -6.145 -32.524 1.00 90.50 182 TYR A O 1
ATOM 1502 N N . GLY A 1 183 ? 27.899 -7.394 -34.156 1.00 92.50 183 GLY A N 1
ATOM 1503 C CA . GLY A 1 183 ? 27.730 -8.598 -33.343 1.00 92.50 183 GLY A CA 1
ATOM 1504 C C . GLY A 1 183 ? 26.809 -8.370 -32.147 1.00 92.50 183 GLY A C 1
ATOM 1505 O O . GLY A 1 183 ? 27.095 -8.848 -31.052 1.00 92.50 183 GLY A O 1
ATOM 1506 N N . ILE A 1 184 ? 25.733 -7.605 -32.331 1.00 94.81 184 ILE A N 1
ATOM 1507 C CA . ILE A 1 184 ? 24.770 -7.302 -31.269 1.00 94.81 184 ILE A CA 1
ATOM 1508 C C . ILE A 1 184 ? 23.430 -7.967 -31.558 1.00 94.81 184 ILE A C 1
ATOM 1510 O O . ILE A 1 184 ? 22.994 -8.058 -32.708 1.00 94.81 184 ILE A O 1
ATOM 1514 N N . SER A 1 185 ? 22.737 -8.388 -30.506 1.00 96.19 185 SER A N 1
ATOM 1515 C CA . SER A 1 185 ? 21.331 -8.755 -30.601 1.00 96.19 185 SER A CA 1
ATOM 1516 C C . SER A 1 185 ? 20.534 -8.351 -29.373 1.00 96.19 185 SER A C 1
ATOM 1518 O O . SER A 1 185 ? 21.059 -8.224 -28.267 1.00 96.19 185 SER A O 1
ATOM 1520 N N . PHE A 1 186 ? 19.244 -8.122 -29.579 1.00 95.19 186 PHE A N 1
ATOM 1521 C CA . PHE A 1 186 ? 18.278 -7.839 -28.523 1.00 95.19 186 PHE A CA 1
ATOM 1522 C C . PHE A 1 186 ? 16.872 -8.178 -29.008 1.00 95.19 186 PHE A C 1
ATOM 1524 O O . PHE A 1 186 ? 16.613 -8.316 -30.203 1.00 95.19 186 PHE A O 1
ATOM 1531 N N . ASP A 1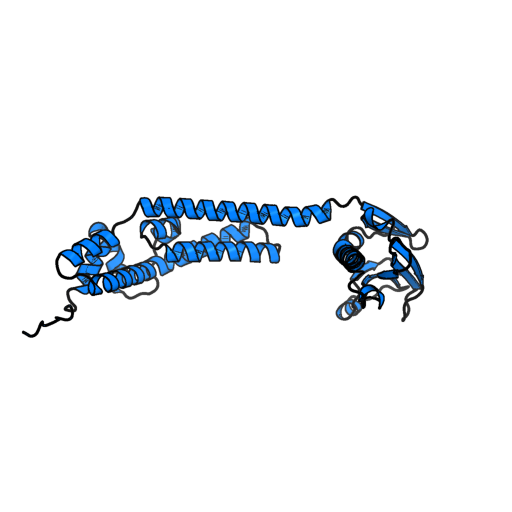 187 ? 15.961 -8.316 -28.066 1.00 94.19 187 ASP A N 1
ATOM 1532 C CA . ASP A 1 187 ? 14.582 -8.695 -28.285 1.00 94.19 187 ASP A CA 1
ATOM 1533 C C . ASP A 1 187 ? 13.669 -7.476 -28.101 1.00 94.19 187 ASP A C 1
ATOM 1535 O O . ASP A 1 187 ? 13.867 -6.649 -27.211 1.00 94.19 187 ASP A O 1
ATOM 1539 N N . TYR A 1 188 ? 12.654 -7.366 -28.952 1.00 92.44 188 TYR A N 1
ATOM 1540 C CA . TYR A 1 188 ? 11.634 -6.322 -28.883 1.00 92.44 188 TYR A CA 1
ATOM 1541 C C . TYR A 1 188 ? 10.261 -6.884 -29.292 1.00 92.44 188 TYR A C 1
ATOM 1543 O O . TYR A 1 188 ? 10.191 -7.942 -29.932 1.00 92.44 188 TYR A O 1
ATOM 1551 N N . PRO A 1 189 ? 9.148 -6.228 -28.919 1.00 91.00 189 PRO A N 1
ATOM 1552 C CA . PRO A 1 189 ? 7.808 -6.707 -29.251 1.00 91.00 189 PRO A CA 1
ATOM 1553 C C . PRO A 1 189 ? 7.573 -6.854 -30.765 1.00 91.00 189 PRO A C 1
ATOM 1555 O O . PRO A 1 189 ? 7.759 -5.913 -31.531 1.00 91.00 189 PRO A O 1
ATOM 1558 N N . VAL A 1 190 ? 7.066 -8.014 -31.204 1.00 89.44 190 VAL A N 1
ATOM 1559 C CA . VAL A 1 190 ? 6.744 -8.339 -32.616 1.00 89.44 190 VAL A CA 1
ATOM 1560 C C . VAL A 1 190 ? 5.830 -7.295 -33.258 1.00 89.44 190 VAL A C 1
ATOM 1562 O O . VAL A 1 190 ? 5.922 -7.038 -34.456 1.00 89.44 190 VAL A O 1
ATOM 1565 N N . ILE A 1 191 ? 4.952 -6.680 -32.463 1.00 87.00 191 ILE A N 1
ATOM 1566 C CA . ILE A 1 191 ? 4.025 -5.632 -32.907 1.00 87.00 191 ILE A CA 1
ATOM 1567 C C . ILE A 1 191 ? 4.731 -4.390 -33.474 1.00 87.00 191 ILE A C 1
ATOM 1569 O O . ILE A 1 191 ? 4.103 -3.624 -34.200 1.00 87.00 191 ILE A O 1
ATOM 1573 N N . TRP A 1 192 ? 6.018 -4.190 -33.180 1.00 90.44 192 TRP A N 1
ATOM 1574 C CA . TRP A 1 192 ? 6.799 -3.078 -33.718 1.00 90.44 192 TRP A CA 1
ATOM 1575 C C . TRP A 1 192 ? 7.253 -3.310 -35.166 1.00 90.44 192 TRP A C 1
ATOM 1577 O O . TRP A 1 192 ? 7.548 -2.342 -35.857 1.00 90.44 192 TRP A O 1
ATOM 1587 N N . ASN A 1 193 ? 7.283 -4.557 -35.654 1.00 87.88 193 ASN A N 1
ATOM 1588 C CA . ASN A 1 193 ? 7.865 -4.909 -36.960 1.00 87.88 193 ASN A CA 1
ATOM 1589 C C . ASN A 1 193 ? 7.278 -4.136 -38.146 1.00 87.88 193 ASN A C 1
ATOM 1591 O O . ASN A 1 193 ? 7.986 -3.860 -39.111 1.00 87.88 193 ASN A O 1
ATOM 1595 N N . ASP A 1 194 ? 5.986 -3.817 -38.091 1.00 85.44 194 ASP A N 1
ATOM 1596 C CA . ASP A 1 194 ? 5.297 -3.117 -39.178 1.00 85.44 194 ASP A CA 1
ATOM 1597 C C . ASP A 1 194 ? 5.470 -1.588 -39.107 1.00 85.44 194 ASP A C 1
ATOM 1599 O O . ASP A 1 194 ? 5.136 -0.890 -40.066 1.00 85.44 194 ASP A O 1
ATOM 1603 N N . SER A 1 195 ? 6.004 -1.084 -37.990 1.00 88.31 195 SER A N 1
ATOM 1604 C CA . SER A 1 195 ? 6.050 0.340 -37.646 1.00 88.31 195 SER A CA 1
ATOM 1605 C C . SER A 1 195 ? 7.457 0.842 -37.328 1.00 88.31 195 SER A C 1
ATOM 1607 O O . SER A 1 195 ? 7.607 2.020 -37.036 1.00 88.31 195 SER A O 1
ATOM 1609 N N . VAL A 1 196 ? 8.479 -0.017 -37.334 1.00 91.75 196 VAL A N 1
ATOM 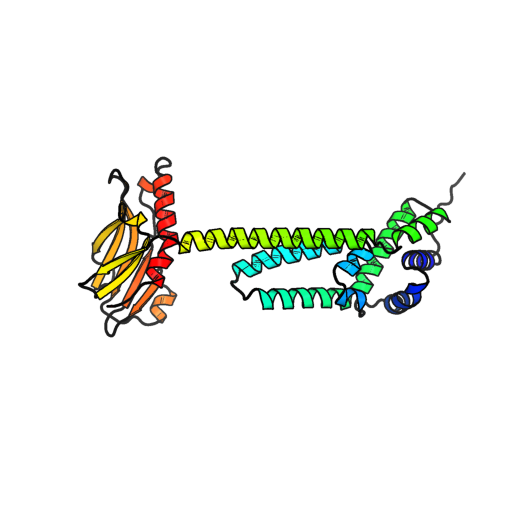1610 C CA . VAL A 1 196 ? 9.867 0.370 -37.061 1.00 91.75 196 VAL A CA 1
ATOM 1611 C C . VAL A 1 196 ? 10.653 0.488 -38.358 1.00 91.75 196 VAL A C 1
ATOM 1613 O O . VAL A 1 196 ? 10.726 -0.451 -39.152 1.00 91.75 196 VAL A O 1
ATOM 1616 N N . GLU A 1 197 ? 11.286 1.639 -38.539 1.00 93.06 197 GLU A N 1
ATOM 1617 C CA . GLU A 1 197 ? 12.306 1.880 -39.551 1.00 93.06 197 GLU A CA 1
ATOM 1618 C C . GLU A 1 197 ? 13.668 2.031 -38.868 1.00 93.06 197 GLU A C 1
ATOM 1620 O O . GLU A 1 197 ? 13.798 2.727 -37.863 1.00 93.06 197 GLU A O 1
ATOM 1625 N N . ILE A 1 198 ? 14.673 1.329 -39.394 1.00 92.94 198 ILE A N 1
ATOM 1626 C CA . ILE A 1 198 ? 16.029 1.299 -38.840 1.00 92.94 198 ILE A CA 1
ATOM 1627 C C . ILE A 1 198 ? 16.946 2.071 -39.782 1.00 92.94 198 ILE A C 1
ATOM 1629 O O . ILE A 1 198 ? 16.975 1.794 -40.986 1.00 92.94 198 ILE A O 1
ATOM 1633 N N . SER A 1 199 ? 17.704 3.011 -39.229 1.00 92.25 199 SER A N 1
ATOM 1634 C CA . SER A 1 199 ? 18.710 3.791 -39.945 1.00 92.25 199 SER A CA 1
ATOM 1635 C C . SER A 1 199 ? 20.067 3.675 -39.260 1.00 92.25 199 SER A C 1
ATOM 1637 O O . SER A 1 199 ? 20.148 3.477 -38.054 1.00 92.25 199 SER A O 1
ATOM 1639 N N . TYR A 1 200 ? 21.129 3.824 -40.046 1.00 91.75 200 TYR A N 1
ATOM 1640 C CA . TYR A 1 200 ? 22.511 3.839 -39.572 1.00 91.75 200 TYR A CA 1
ATOM 1641 C C . TYR A 1 200 ? 23.087 5.243 -39.730 1.00 91.75 200 TYR A C 1
ATOM 1643 O O . TYR A 1 200 ? 22.777 5.937 -40.711 1.00 91.75 200 TYR A O 1
ATOM 1651 N N . GLY A 1 201 ? 23.910 5.669 -38.783 1.00 86.88 201 GLY A N 1
ATOM 1652 C CA . GLY A 1 201 ? 24.440 7.019 -38.756 1.00 86.88 201 GLY A CA 1
ATOM 1653 C C . GLY A 1 201 ? 25.579 7.218 -37.768 1.00 86.88 201 GLY A C 1
ATOM 1654 O O . GLY A 1 201 ? 26.152 6.305 -37.198 1.00 86.88 201 GLY A O 1
ATOM 1655 N N . THR A 1 202 ? 25.935 8.478 -37.565 1.00 79.12 202 THR A N 1
ATOM 1656 C CA . THR A 1 202 ? 26.952 8.859 -36.584 1.00 79.12 202 THR A CA 1
ATOM 1657 C C . THR A 1 202 ? 26.384 9.975 -35.735 1.00 79.12 202 THR A C 1
ATOM 1659 O O . THR A 1 202 ? 25.952 10.996 -36.285 1.00 79.12 202 THR A O 1
ATOM 1662 N N . TRP A 1 203 ? 26.406 9.808 -34.419 1.00 68.75 203 TRP A N 1
ATOM 1663 C CA . TRP A 1 203 ? 25.952 10.834 -33.493 1.00 68.75 203 TRP A CA 1
ATOM 1664 C C . TRP A 1 203 ? 27.060 11.851 -33.218 1.00 68.75 203 TRP A C 1
ATOM 1666 O O . TRP A 1 203 ? 28.247 11.599 -33.440 1.00 68.75 203 TRP A O 1
ATOM 1676 N N . GLU A 1 204 ? 26.681 13.055 -32.794 1.00 60.78 204 GLU A N 1
ATOM 1677 C CA . GLU A 1 204 ? 27.655 14.105 -32.500 1.00 60.78 204 GLU A CA 1
ATOM 1678 C C . GLU A 1 204 ? 28.525 13.702 -31.289 1.00 60.78 204 GLU A C 1
ATOM 1680 O O . GLU A 1 204 ? 28.001 13.513 -30.197 1.00 60.78 204 GLU A O 1
ATOM 1685 N N . ASN A 1 205 ? 29.855 13.675 -31.484 1.00 55.53 205 ASN A N 1
ATOM 1686 C CA . ASN A 1 205 ? 30.938 13.359 -30.524 1.00 55.53 205 ASN A CA 1
ATOM 1687 C C . ASN A 1 205 ? 31.390 11.884 -30.460 1.00 55.53 205 ASN A C 1
ATOM 1689 O O . ASN A 1 205 ? 31.065 11.159 -29.528 1.00 55.53 205 ASN A O 1
ATOM 1693 N N . ASP A 1 206 ? 32.267 11.498 -31.391 1.00 67.75 206 ASP A N 1
ATOM 1694 C CA . ASP A 1 206 ? 33.169 10.336 -31.284 1.00 67.75 206 ASP A CA 1
ATOM 1695 C C . ASP A 1 206 ? 32.518 8.932 -31.216 1.00 67.75 206 ASP A C 1
ATOM 1697 O O . ASP A 1 206 ? 33.231 7.943 -31.036 1.00 67.75 206 ASP A O 1
ATOM 1701 N N . SER A 1 207 ? 31.203 8.803 -31.444 1.00 80.69 207 SER A N 1
ATOM 1702 C CA . SER A 1 207 ? 30.582 7.497 -31.711 1.00 80.69 207 SER A CA 1
ATOM 1703 C C . SER A 1 207 ? 31.107 6.925 -33.029 1.00 80.69 207 SER A C 1
ATOM 1705 O O . SER A 1 207 ? 31.210 7.646 -34.025 1.00 80.69 207 SER A O 1
ATOM 1707 N N . GLU A 1 208 ? 31.382 5.628 -33.059 1.00 86.88 208 GLU A N 1
ATOM 1708 C CA . GLU A 1 208 ? 31.725 4.912 -34.284 1.00 86.88 208 GLU A CA 1
ATOM 1709 C C . GLU A 1 208 ? 30.518 4.778 -35.210 1.00 86.88 208 GLU A C 1
ATOM 1711 O O . GLU A 1 208 ? 30.649 5.010 -36.409 1.00 86.88 208 GLU A O 1
ATOM 1716 N N . GLU A 1 209 ? 29.361 4.427 -34.646 1.00 92.31 209 GLU A N 1
ATOM 1717 C CA . GLU A 1 209 ? 28.110 4.212 -35.372 1.00 92.31 209 GLU A CA 1
ATOM 1718 C C . GLU A 1 209 ? 26.922 4.355 -34.414 1.00 92.31 209 GLU A C 1
ATOM 1720 O O . GLU A 1 209 ? 27.032 4.107 -33.206 1.00 92.31 209 GLU A O 1
ATOM 1725 N N . THR A 1 210 ? 25.780 4.735 -34.970 1.00 92.56 210 THR A N 1
ATOM 1726 C CA . THR A 1 210 ? 24.476 4.676 -34.326 1.00 92.56 210 THR A CA 1
ATOM 1727 C C . THR A 1 210 ? 23.497 3.865 -35.143 1.00 92.56 210 THR A C 1
ATOM 1729 O O . THR A 1 210 ? 23.440 3.978 -36.366 1.00 92.56 210 THR A O 1
ATOM 1732 N N . ILE A 1 211 ? 22.704 3.060 -34.443 1.00 94.44 211 ILE A N 1
ATOM 1733 C CA . ILE A 1 211 ? 21.597 2.305 -35.019 1.00 94.44 211 ILE A CA 1
ATOM 1734 C C . ILE A 1 211 ? 20.316 2.929 -34.477 1.00 94.44 211 ILE A C 1
ATOM 1736 O O . ILE A 1 211 ? 19.937 2.702 -33.327 1.00 94.44 211 ILE A O 1
ATOM 1740 N N . ASP A 1 212 ? 19.680 3.743 -35.308 1.00 93.69 212 ASP A N 1
ATOM 1741 C CA . ASP A 1 212 ? 18.540 4.576 -34.954 1.00 93.69 212 ASP A CA 1
ATOM 1742 C C . ASP A 1 212 ? 17.225 3.869 -35.299 1.00 93.69 212 ASP A C 1
ATOM 1744 O O . ASP A 1 212 ? 17.023 3.415 -36.427 1.00 93.69 212 ASP A O 1
ATOM 1748 N N . PHE A 1 213 ? 16.311 3.811 -34.331 1.00 94.69 213 PHE A N 1
ATOM 1749 C CA . PHE A 1 213 ? 14.998 3.186 -34.455 1.00 94.69 213 PHE A CA 1
ATOM 1750 C C . PHE A 1 213 ? 13.912 4.262 -34.487 1.00 94.69 213 PHE A C 1
ATOM 1752 O O . PHE A 1 213 ? 13.663 4.963 -33.498 1.00 94.69 213 PHE A O 1
ATOM 1759 N N . TYR A 1 214 ? 13.241 4.374 -35.631 1.00 93.38 214 TYR A N 1
ATOM 1760 C CA . TYR A 1 214 ? 12.155 5.315 -35.882 1.00 93.38 214 TYR A CA 1
ATOM 1761 C C . TYR A 1 214 ? 10.813 4.592 -35.919 1.00 93.38 214 TYR A C 1
ATOM 1763 O O . TYR A 1 214 ? 10.683 3.521 -36.503 1.00 93.38 214 TYR A O 1
ATOM 1771 N N . TYR A 1 215 ? 9.793 5.202 -35.328 1.00 93.38 215 TYR A N 1
ATOM 1772 C CA . TYR A 1 215 ? 8.400 4.874 -35.572 1.00 93.38 215 TYR A CA 1
ATOM 1773 C C . TYR A 1 215 ? 7.959 5.493 -36.897 1.00 93.38 215 TYR A C 1
ATOM 1775 O O . TYR A 1 215 ? 8.085 6.702 -37.085 1.00 93.38 215 TYR A O 1
ATOM 1783 N N . LEU A 1 216 ? 7.381 4.678 -37.769 1.00 92.38 216 LEU A N 1
ATOM 1784 C CA . LEU A 1 216 ? 6.759 5.083 -39.015 1.00 92.38 216 LEU A CA 1
ATOM 1785 C C . LEU A 1 216 ? 5.291 4.658 -39.005 1.00 92.38 216 LEU A C 1
ATOM 1787 O O . LEU A 1 216 ? 4.966 3.479 -38.852 1.00 92.38 216 LEU A O 1
ATOM 1791 N N . ASN A 1 217 ? 4.387 5.614 -39.205 1.00 87.44 217 ASN A N 1
ATOM 1792 C CA . ASN A 1 217 ? 2.962 5.304 -39.234 1.00 87.44 217 ASN A CA 1
ATOM 1793 C C . ASN A 1 217 ? 2.540 4.572 -40.529 1.00 87.44 217 ASN A C 1
ATOM 1795 O O . ASN A 1 217 ? 3.242 4.555 -41.541 1.00 87.44 217 ASN A O 1
ATOM 1799 N N . HIS A 1 218 ? 1.326 4.010 -40.540 1.00 81.19 218 HIS A N 1
ATOM 1800 C CA . HIS A 1 218 ? 0.811 3.221 -41.671 1.00 81.19 218 HIS A CA 1
ATOM 1801 C C . HIS A 1 218 ? 0.755 3.989 -43.007 1.00 81.19 218 HIS A C 1
ATOM 1803 O O . HIS A 1 218 ? 0.857 3.370 -44.071 1.00 81.19 218 HIS A O 1
ATOM 1809 N N . SER A 1 219 ? 0.558 5.315 -42.979 1.00 80.94 219 SER A N 1
ATOM 1810 C CA . SER A 1 219 ? 0.577 6.151 -44.189 1.00 80.94 219 SER A CA 1
ATOM 1811 C C . SER A 1 219 ? 1.989 6.534 -44.638 1.00 80.94 219 SER A C 1
ATOM 1813 O O . SER A 1 219 ? 2.137 7.008 -45.765 1.00 80.94 219 SER A O 1
ATOM 1815 N N . LYS A 1 220 ? 3.011 6.264 -43.814 1.00 79.94 220 LYS A N 1
ATOM 1816 C CA . LYS A 1 220 ? 4.410 6.685 -43.985 1.00 79.94 220 LYS A CA 1
ATOM 1817 C C . LYS A 1 220 ? 4.581 8.197 -44.084 1.00 79.94 220 LYS A C 1
ATOM 1819 O O . LYS A 1 220 ? 5.466 8.683 -44.783 1.00 79.94 220 LYS A O 1
ATOM 1824 N N . GLU A 1 221 ? 3.675 8.925 -43.449 1.00 83.81 221 GLU A N 1
ATOM 1825 C CA . GLU A 1 221 ? 3.698 10.384 -43.412 1.00 83.81 221 GLU A CA 1
ATOM 1826 C C . GLU A 1 221 ? 4.263 10.895 -42.093 1.00 83.81 221 GLU A C 1
ATOM 1828 O O . GLU A 1 221 ? 4.810 11.985 -42.095 1.00 83.81 221 GLU A O 1
ATOM 1833 N N . ILE A 1 222 ? 4.170 10.101 -41.017 1.00 85.62 222 ILE A N 1
ATOM 1834 C CA . ILE A 1 222 ? 4.692 10.448 -39.695 1.00 85.62 222 ILE A CA 1
ATOM 1835 C C . ILE A 1 222 ? 5.882 9.555 -39.381 1.00 85.62 222 ILE A C 1
ATOM 1837 O O . ILE A 1 222 ? 5.735 8.333 -39.323 1.00 85.62 222 ILE A O 1
ATOM 1841 N N . GLU A 1 223 ? 7.028 10.188 -39.139 1.00 90.38 223 GLU A N 1
ATOM 1842 C CA . GLU A 1 223 ? 8.284 9.550 -38.744 1.00 90.38 223 GLU A CA 1
ATOM 1843 C C . GLU A 1 223 ? 8.782 10.147 -37.421 1.00 90.38 223 GLU A C 1
ATOM 1845 O O . GLU A 1 223 ? 9.126 11.329 -37.347 1.00 90.38 223 GLU A O 1
ATOM 1850 N N . GLN A 1 224 ? 8.826 9.343 -36.361 1.00 91.88 224 GLN A N 1
ATOM 1851 C CA . GLN A 1 224 ? 9.244 9.771 -35.027 1.00 91.88 224 GLN A CA 1
ATOM 1852 C C . GLN A 1 224 ? 10.417 8.930 -34.533 1.00 91.88 224 GLN A C 1
ATOM 1854 O O . GLN A 1 224 ? 10.305 7.720 -34.397 1.00 91.88 224 GLN A O 1
ATOM 1859 N N . TYR A 1 225 ? 11.519 9.575 -34.164 1.00 90.12 225 TYR A N 1
ATOM 1860 C CA . TYR A 1 225 ? 12.629 8.917 -33.474 1.00 90.12 225 TYR A CA 1
ATOM 1861 C C . TYR A 1 225 ? 12.163 8.313 -32.137 1.00 90.12 225 TYR A C 1
ATOM 1863 O O . TYR A 1 225 ? 11.466 8.997 -31.381 1.00 90.12 225 TYR A O 1
ATOM 1871 N N . VAL A 1 226 ? 12.530 7.060 -31.844 1.00 92.69 226 VAL A N 1
ATOM 1872 C CA . VAL A 1 226 ? 12.161 6.353 -30.601 1.00 92.69 226 VAL A CA 1
ATOM 1873 C C . VAL A 1 226 ? 13.382 6.168 -29.704 1.00 92.69 226 VAL A C 1
ATOM 1875 O O . VAL A 1 226 ? 13.381 6.638 -28.564 1.00 92.69 226 VAL A O 1
ATOM 1878 N N . PHE A 1 227 ? 14.423 5.506 -30.211 1.00 94.31 227 PHE A N 1
ATOM 1879 C CA . PHE A 1 227 ? 15.687 5.295 -29.507 1.00 94.31 227 PHE A CA 1
ATOM 1880 C C . PHE A 1 227 ? 16.828 5.000 -30.488 1.00 94.31 227 PHE A C 1
ATOM 1882 O O . PHE A 1 227 ? 16.585 4.727 -31.663 1.00 94.31 227 PHE A O 1
ATOM 1889 N N . SER A 1 228 ? 18.062 5.019 -29.995 1.00 94.19 228 SER A N 1
ATOM 1890 C CA . SER A 1 228 ? 19.259 4.632 -30.739 1.00 94.19 228 SER A CA 1
ATOM 1891 C C . SER A 1 228 ? 20.157 3.749 -29.892 1.00 94.19 228 SER A C 1
ATOM 1893 O O . SER A 1 228 ? 20.255 3.949 -28.678 1.00 94.19 228 SER A O 1
ATOM 1895 N N . ILE A 1 229 ? 20.817 2.790 -30.537 1.00 94.88 229 ILE A N 1
ATOM 1896 C CA . ILE A 1 229 ? 21.977 2.099 -29.979 1.00 94.88 229 ILE A CA 1
ATOM 1897 C C . ILE A 1 229 ? 23.222 2.847 -30.441 1.00 94.88 229 ILE A C 1
ATOM 1899 O O . ILE A 1 229 ? 23.505 2.889 -31.638 1.00 9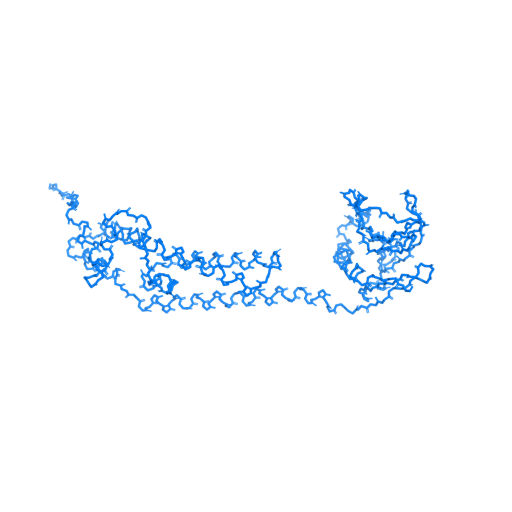4.88 229 ILE A O 1
ATOM 1903 N N . ILE A 1 230 ? 23.967 3.417 -29.498 1.00 93.06 230 ILE A N 1
ATOM 1904 C CA . ILE A 1 230 ? 25.199 4.152 -29.783 1.00 93.06 230 ILE A CA 1
ATOM 1905 C C . ILE A 1 230 ? 26.389 3.253 -29.479 1.00 93.06 230 ILE A C 1
ATOM 1907 O O . ILE A 1 230 ? 26.472 2.630 -28.416 1.00 93.06 230 ILE A O 1
ATOM 1911 N N . ILE A 1 231 ? 27.312 3.195 -30.434 1.00 93.56 231 ILE A N 1
ATOM 1912 C CA . ILE A 1 231 ? 28.502 2.356 -30.374 1.00 93.56 231 ILE A CA 1
ATOM 1913 C C . ILE A 1 231 ? 29.721 3.269 -30.343 1.00 93.56 231 ILE A C 1
ATOM 1915 O O . ILE A 1 231 ? 29.979 4.021 -31.283 1.00 93.56 231 ILE A O 1
ATOM 1919 N N . TYR A 1 232 ? 30.481 3.208 -29.255 1.00 91.50 232 TYR A N 1
ATOM 1920 C CA . TYR A 1 232 ? 31.728 3.952 -29.091 1.00 91.50 232 TYR A CA 1
ATOM 1921 C C . TYR A 1 232 ? 32.927 3.045 -29.370 1.00 91.50 232 TYR A C 1
ATOM 1923 O O . TYR A 1 232 ? 32.975 1.926 -28.859 1.00 91.50 232 TYR A O 1
ATOM 1931 N N . ASP A 1 233 ? 33.937 3.544 -30.092 1.00 90.94 233 ASP A N 1
ATOM 1932 C CA . ASP A 1 233 ? 35.210 2.831 -30.338 1.00 90.94 233 ASP A CA 1
ATOM 1933 C C . ASP A 1 233 ? 36.192 2.933 -29.150 1.00 90.94 233 ASP A C 1
ATOM 1935 O O . ASP A 1 233 ? 37.414 2.964 -29.310 1.00 90.94 233 ASP A O 1
ATOM 1939 N N . GLU A 1 234 ? 35.655 3.035 -27.933 1.00 90.06 234 GLU A N 1
ATOM 1940 C CA . GLU A 1 234 ? 36.412 2.972 -26.689 1.00 90.06 234 GLU A CA 1
ATOM 1941 C C . GLU A 1 234 ? 35.570 2.420 -25.532 1.00 90.06 234 GLU A C 1
ATOM 1943 O O . GLU A 1 234 ? 34.337 2.418 -25.552 1.00 90.06 234 GLU A O 1
ATOM 1948 N N . VAL A 1 235 ? 36.255 1.955 -24.485 1.00 89.75 235 VAL A N 1
ATOM 1949 C CA . VAL A 1 235 ? 35.629 1.547 -23.223 1.00 89.75 235 VAL A CA 1
ATOM 1950 C C . VAL A 1 235 ? 35.480 2.775 -22.323 1.00 89.75 235 VAL A C 1
ATOM 1952 O O . VAL A 1 235 ? 36.471 3.262 -21.776 1.00 89.75 235 VAL A O 1
ATOM 1955 N N . LEU A 1 236 ? 34.248 3.261 -22.161 1.00 87.12 236 LEU A N 1
ATOM 1956 C CA . LEU A 1 236 ? 33.939 4.442 -21.354 1.00 87.12 236 LEU A CA 1
ATOM 1957 C C . LEU A 1 236 ? 34.001 4.125 -19.849 1.00 87.12 236 LEU A C 1
ATOM 1959 O O . LEU A 1 236 ? 33.561 3.069 -19.389 1.00 87.12 236 LEU A O 1
ATOM 1963 N N . GLU A 1 237 ? 34.562 5.046 -19.060 1.00 84.56 237 GLU A N 1
ATOM 1964 C CA . GLU A 1 237 ? 34.672 4.899 -17.602 1.00 84.56 237 GLU A CA 1
ATOM 1965 C C . GLU A 1 237 ? 33.336 5.157 -16.884 1.00 84.56 237 GLU A C 1
ATOM 1967 O O . GLU A 1 237 ? 32.505 5.928 -17.356 1.00 84.56 237 GLU A O 1
ATOM 1972 N N . GLU A 1 238 ? 33.167 4.607 -15.670 1.00 76.88 238 GLU A N 1
ATOM 1973 C CA . GLU A 1 238 ? 31.938 4.772 -14.867 1.00 76.88 238 GLU A CA 1
ATOM 1974 C C . GLU A 1 238 ? 31.525 6.241 -14.648 1.00 76.88 238 GLU A C 1
ATOM 1976 O O . GLU A 1 238 ? 30.341 6.548 -14.528 1.00 76.88 238 GLU A O 1
ATOM 1981 N N . SER A 1 239 ? 32.498 7.156 -14.618 1.00 77.94 239 SER A N 1
ATOM 1982 C CA . SER A 1 239 ? 32.258 8.590 -14.427 1.00 77.94 239 SER A CA 1
ATOM 1983 C C . SER A 1 239 ? 31.519 9.263 -15.591 1.00 77.94 239 SER A C 1
ATOM 1985 O O . SER A 1 239 ? 30.933 10.328 -15.395 1.00 77.94 239 SER A O 1
ATOM 1987 N N . TYR A 1 240 ? 31.509 8.646 -16.778 1.00 78.12 240 TYR A N 1
ATOM 1988 C CA . TYR A 1 240 ? 30.761 9.129 -17.939 1.00 78.12 240 TYR A CA 1
ATOM 1989 C C . TYR A 1 240 ? 29.245 9.075 -17.692 1.00 78.12 240 TYR A C 1
ATOM 1991 O O . TYR A 1 240 ? 28.515 10.010 -18.020 1.00 78.12 240 TYR A O 1
ATOM 1999 N N . TRP A 1 241 ? 28.779 8.023 -17.016 1.00 78.81 241 TRP A N 1
ATOM 2000 C CA . TRP A 1 241 ? 27.353 7.762 -16.796 1.00 78.81 241 TRP A CA 1
ATOM 2001 C C . TRP A 1 241 ? 26.706 8.694 -15.771 1.00 78.81 241 TRP A C 1
ATOM 2003 O O . TRP A 1 241 ? 25.489 8.826 -15.749 1.00 78.81 241 TRP A O 1
ATOM 2013 N N . GLU A 1 242 ? 27.488 9.364 -14.916 1.00 72.31 242 GLU A N 1
ATOM 2014 C CA . GLU A 1 242 ? 26.936 10.234 -13.865 1.00 72.31 242 GLU A CA 1
ATOM 2015 C C . GLU A 1 242 ? 26.196 11.465 -14.421 1.00 72.31 242 GLU A C 1
ATOM 2017 O O . GLU A 1 242 ? 25.393 12.063 -13.702 1.00 72.31 242 GLU A O 1
ATOM 2022 N N . ASN A 1 243 ? 26.463 11.858 -15.674 1.00 70.69 243 ASN A N 1
ATOM 2023 C CA . ASN A 1 243 ? 25.856 13.030 -16.317 1.00 70.69 243 ASN A CA 1
ATOM 2024 C C . ASN A 1 243 ? 25.352 12.761 -17.747 1.00 70.69 243 ASN A C 1
ATOM 2026 O O . ASN A 1 243 ? 25.135 13.724 -18.482 1.00 70.69 243 ASN A O 1
ATOM 2030 N N . SER A 1 244 ? 25.206 11.495 -18.148 1.00 79.31 244 SER A N 1
ATOM 2031 C CA . SER A 1 244 ? 24.688 11.140 -19.473 1.00 79.31 244 SER A CA 1
ATOM 2032 C C . SER A 1 244 ? 23.186 10.851 -19.411 1.00 79.31 244 SER A C 1
ATOM 2034 O O . SER A 1 244 ? 22.697 10.295 -18.427 1.00 79.31 244 SER A O 1
ATOM 2036 N N . ASP A 1 245 ? 22.471 11.228 -20.472 1.00 83.69 245 ASP A N 1
ATOM 2037 C CA . ASP A 1 245 ? 21.073 10.842 -20.701 1.00 83.69 245 ASP A CA 1
ATOM 2038 C C . ASP A 1 245 ? 20.969 9.438 -21.348 1.00 83.69 245 ASP A C 1
ATOM 2040 O O . ASP A 1 245 ? 19.876 8.971 -21.669 1.00 83.69 245 ASP A O 1
ATOM 2044 N N . GLU A 1 246 ? 22.104 8.754 -21.537 1.00 88.69 246 GLU A N 1
ATOM 2045 C CA . GLU A 1 246 ? 22.202 7.406 -22.098 1.00 88.69 246 GLU A CA 1
ATOM 2046 C C . GLU A 1 246 ? 22.141 6.309 -21.028 1.00 88.69 246 GLU A C 1
ATOM 2048 O O . GLU A 1 246 ? 22.657 6.432 -19.914 1.00 88.69 246 GLU A O 1
ATOM 2053 N N . ILE A 1 247 ? 21.571 5.172 -21.416 1.00 89.94 247 ILE A N 1
ATOM 2054 C CA . ILE A 1 247 ? 21.540 3.943 -20.631 1.00 89.94 247 ILE A CA 1
ATOM 2055 C C . ILE A 1 247 ? 22.717 3.069 -21.068 1.00 89.94 247 ILE A C 1
ATOM 2057 O O . ILE A 1 247 ? 22.798 2.652 -22.221 1.00 89.94 247 ILE A O 1
ATOM 2061 N N . TYR A 1 248 ? 23.627 2.761 -20.146 1.00 91.62 248 TYR A N 1
ATOM 2062 C CA . TYR A 1 248 ? 24.690 1.787 -20.393 1.00 91.62 248 TYR A CA 1
ATOM 2063 C C . TYR A 1 248 ? 24.101 0.386 -20.603 1.00 91.62 248 TYR A C 1
ATOM 2065 O O . TYR A 1 248 ? 23.364 -0.101 -19.742 1.00 91.62 248 TYR A O 1
ATOM 2073 N N . LEU A 1 249 ? 24.463 -0.272 -21.709 1.00 92.06 249 LEU A N 1
ATOM 2074 C CA . LEU A 1 249 ? 24.044 -1.645 -22.001 1.00 92.06 249 LEU A CA 1
ATOM 2075 C C . LEU A 1 249 ? 25.148 -2.633 -21.618 1.00 92.06 249 LEU A C 1
ATOM 2077 O O . LEU A 1 249 ? 24.982 -3.463 -20.726 1.00 92.06 249 LEU A O 1
ATOM 2081 N N . THR A 1 250 ? 26.296 -2.545 -22.293 1.00 93.00 250 THR A N 1
ATOM 2082 C CA . THR A 1 250 ? 27.444 -3.436 -22.082 1.00 93.00 250 THR A CA 1
ATOM 2083 C C . THR A 1 250 ? 28.708 -2.879 -22.751 1.00 93.00 250 THR A C 1
ATOM 2085 O O . THR A 1 250 ? 28.670 -1.857 -23.438 1.00 93.00 250 THR A O 1
ATOM 2088 N N . ASN A 1 251 ? 29.836 -3.564 -22.578 1.00 91.94 251 ASN A N 1
ATOM 2089 C CA . ASN A 1 251 ? 31.077 -3.306 -23.296 1.00 91.94 251 ASN A CA 1
ATOM 2090 C C . ASN A 1 251 ? 31.777 -4.610 -23.698 1.00 91.94 251 ASN A C 1
ATOM 2092 O O . ASN A 1 251 ? 31.572 -5.670 -23.102 1.00 91.94 251 ASN A O 1
ATOM 2096 N N . ASP A 1 252 ? 32.621 -4.514 -24.721 1.00 89.06 252 ASP A N 1
ATOM 2097 C CA . ASP A 1 252 ? 33.615 -5.535 -25.040 1.00 89.06 252 ASP A CA 1
ATOM 2098 C C . ASP A 1 252 ? 35.034 -5.024 -24.739 1.00 89.06 252 ASP A C 1
ATOM 2100 O O . ASP A 1 252 ? 35.230 -4.057 -24.003 1.00 89.06 252 ASP A O 1
ATOM 2104 N N . SER A 1 253 ? 36.064 -5.704 -25.251 1.00 84.12 253 SER A N 1
ATOM 2105 C CA . SER A 1 253 ? 37.457 -5.306 -25.017 1.00 84.12 253 SER A CA 1
ATOM 2106 C C . SER A 1 253 ? 37.821 -3.908 -25.532 1.00 84.12 253 SER A C 1
ATOM 2108 O O . SER A 1 253 ? 38.798 -3.345 -25.040 1.00 84.12 253 SER A O 1
ATOM 2110 N N . ASN A 1 254 ? 37.088 -3.386 -26.517 1.00 90.81 254 ASN A N 1
ATOM 2111 C CA . ASN A 1 254 ? 37.400 -2.146 -27.220 1.00 90.81 254 ASN A CA 1
ATOM 2112 C C . ASN A 1 254 ? 36.207 -1.190 -27.340 1.00 90.81 254 ASN A C 1
ATOM 2114 O O . ASN A 1 254 ? 36.457 -0.005 -27.518 1.00 90.81 254 ASN A O 1
ATOM 2118 N N . LYS A 1 255 ? 34.958 -1.666 -27.257 1.00 92.38 255 LYS A N 1
ATOM 2119 C CA . LYS A 1 255 ? 33.762 -0.860 -27.541 1.00 92.38 255 LYS A CA 1
ATOM 2120 C C . LYS A 1 255 ? 32.803 -0.769 -26.366 1.00 92.38 255 LYS A C 1
ATOM 2122 O O . LYS A 1 255 ? 32.706 -1.696 -25.558 1.00 92.38 255 LYS A O 1
ATOM 2127 N N . THR A 1 256 ? 32.060 0.332 -26.318 1.00 93.25 256 THR A N 1
ATOM 2128 C CA . THR A 1 256 ? 30.947 0.545 -25.383 1.00 93.25 256 THR A CA 1
ATOM 2129 C C . THR A 1 256 ? 29.645 0.683 -26.153 1.00 93.25 256 THR A C 1
ATOM 2131 O O . THR A 1 256 ? 29.596 1.416 -27.137 1.00 93.25 256 THR A O 1
ATOM 2134 N N . TYR A 1 257 ? 28.600 0.011 -25.673 1.00 93.62 257 TYR A N 1
ATOM 2135 C CA . TYR A 1 257 ? 27.262 0.030 -26.254 1.00 93.62 257 TYR A CA 1
ATOM 2136 C C . TYR A 1 257 ? 26.307 0.713 -25.278 1.00 93.62 257 TYR A C 1
ATOM 2138 O O . TYR A 1 257 ? 26.228 0.335 -24.101 1.00 93.62 257 TYR A O 1
ATOM 2146 N N . THR A 1 258 ? 25.580 1.713 -25.760 1.00 93.12 258 THR A N 1
ATOM 2147 C CA . THR A 1 258 ? 24.624 2.485 -24.961 1.00 93.12 258 THR A CA 1
ATOM 2148 C C . THR A 1 258 ? 23.303 2.631 -25.701 1.00 93.12 258 THR A C 1
ATOM 2150 O O . THR A 1 258 ? 23.225 2.401 -26.907 1.00 93.12 258 THR A O 1
ATOM 2153 N N . LEU A 1 259 ? 22.250 2.983 -24.968 1.00 93.75 259 LEU A N 1
ATOM 2154 C CA . LEU A 1 259 ? 20.938 3.293 -25.516 1.00 93.75 259 LEU A CA 1
ATOM 2155 C C . LEU A 1 259 ? 20.575 4.744 -25.200 1.00 93.75 259 LEU A C 1
ATOM 2157 O O . LEU A 1 259 ? 20.555 5.136 -24.033 1.00 93.75 259 LEU A O 1
ATOM 2161 N N . ALA A 1 260 ? 20.227 5.520 -26.223 1.00 91.81 260 ALA A N 1
ATOM 2162 C CA . ALA A 1 260 ? 19.678 6.866 -26.077 1.00 91.81 260 ALA A CA 1
ATOM 2163 C C . ALA A 1 260 ? 18.198 6.882 -26.462 1.00 91.81 260 ALA A C 1
ATOM 2165 O O . ALA A 1 260 ? 17.823 6.371 -27.511 1.00 91.81 260 ALA A O 1
ATOM 2166 N N . ILE A 1 261 ? 17.353 7.501 -25.638 1.00 90.62 261 ILE A N 1
ATOM 2167 C CA . ILE A 1 261 ? 15.910 7.634 -25.897 1.00 90.62 261 ILE A CA 1
ATOM 2168 C C . ILE A 1 261 ? 15.636 8.970 -26.600 1.00 90.62 261 ILE A C 1
ATOM 2170 O O . ILE A 1 261 ? 16.355 9.951 -26.406 1.00 90.62 261 ILE A O 1
ATOM 2174 N N . ALA A 1 262 ? 14.583 9.030 -27.412 1.00 82.06 262 ALA A N 1
ATOM 2175 C CA . ALA A 1 262 ? 14.106 10.268 -28.015 1.00 82.06 262 ALA A CA 1
ATOM 2176 C C . ALA A 1 262 ? 13.843 11.387 -26.998 1.00 82.06 262 ALA A C 1
ATOM 2178 O O . ALA A 1 262 ? 13.090 11.218 -26.041 1.00 82.06 262 ALA A O 1
ATOM 2179 N N . GLY A 1 263 ? 14.449 12.553 -27.249 1.00 72.00 263 GLY A N 1
ATOM 2180 C CA . GLY A 1 263 ? 14.315 13.734 -26.394 1.00 72.00 263 GLY A CA 1
ATOM 2181 C C . GLY A 1 263 ? 13.055 14.563 -26.666 1.00 72.00 263 GLY A C 1
ATOM 2182 O O . GLY A 1 263 ? 12.329 14.900 -25.734 1.00 72.00 263 GLY A O 1
ATOM 2183 N N . GLU A 1 264 ? 12.774 14.893 -27.931 1.00 79.88 264 GLU A N 1
ATOM 2184 C CA . GLU A 1 264 ? 11.613 15.708 -28.320 1.00 79.88 264 GLU A CA 1
ATOM 2185 C C . GLU A 1 264 ? 10.800 15.038 -29.437 1.00 79.88 264 GLU A C 1
ATOM 2187 O O . GLU A 1 264 ? 11.342 14.394 -30.338 1.00 79.88 264 GLU A O 1
ATOM 2192 N N . ALA A 1 265 ? 9.476 15.191 -29.359 1.00 84.88 265 ALA A N 1
ATOM 2193 C CA . ALA A 1 265 ? 8.562 14.738 -30.397 1.00 84.88 265 ALA A CA 1
ATOM 2194 C C . ALA A 1 265 ? 8.613 15.685 -31.607 1.00 84.88 265 ALA A C 1
ATOM 2196 O O . ALA A 1 265 ? 8.810 16.892 -31.452 1.00 84.88 265 ALA A O 1
ATOM 2197 N N . ASN A 1 266 ? 8.428 15.148 -32.810 1.00 86.56 266 ASN A N 1
ATOM 2198 C CA . ASN A 1 266 ? 8.381 15.934 -34.035 1.00 86.56 266 ASN A CA 1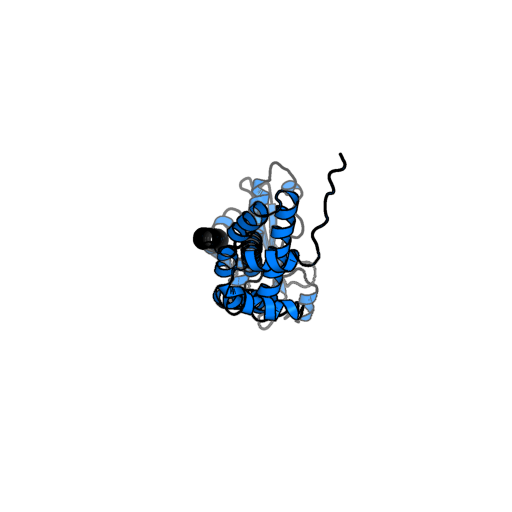
ATOM 2199 C C . ASN A 1 266 ? 7.121 16.838 -34.067 1.00 86.56 266 ASN A C 1
ATOM 2201 O O . ASN A 1 266 ? 6.184 16.672 -33.282 1.00 86.56 266 ASN A O 1
ATOM 2205 N N . GLU A 1 267 ? 7.071 17.804 -34.993 1.00 86.81 267 GLU A N 1
ATOM 2206 C CA . GLU A 1 267 ? 5.939 18.742 -35.085 1.00 86.81 267 GLU A CA 1
ATOM 2207 C C . GLU A 1 267 ? 4.589 18.047 -35.345 1.00 86.81 267 GLU A C 1
ATOM 2209 O O . GLU A 1 267 ? 3.551 18.504 -34.862 1.00 86.81 267 GLU A O 1
ATOM 2214 N N . GLU A 1 268 ? 4.593 16.934 -36.076 1.00 87.06 268 GLU A N 1
ATOM 2215 C CA . GLU A 1 268 ? 3.392 16.183 -36.454 1.00 87.06 268 GLU A CA 1
ATOM 2216 C C . GLU A 1 268 ? 2.778 15.445 -35.258 1.00 87.06 268 GLU A C 1
ATOM 2218 O O . GLU A 1 268 ? 1.555 15.341 -35.157 1.00 87.06 268 GLU A O 1
ATOM 2223 N N . MET A 1 269 ? 3.598 15.023 -34.295 1.00 85.94 269 MET A N 1
ATOM 2224 C CA . MET A 1 269 ? 3.172 14.388 -33.043 1.00 85.94 269 MET A CA 1
ATOM 2225 C C . MET A 1 269 ? 2.475 15.367 -32.083 1.00 85.94 269 MET A C 1
ATOM 2227 O O . MET A 1 269 ? 1.894 14.955 -31.078 1.00 85.94 269 MET A O 1
ATOM 2231 N N . HIS A 1 270 ? 2.490 16.669 -32.380 1.00 86.75 270 HIS A N 1
ATOM 2232 C CA . HIS A 1 270 ? 1.721 17.671 -31.641 1.00 86.75 270 HIS A CA 1
ATOM 2233 C C . HIS A 1 270 ? 0.306 17.901 -32.197 1.00 86.75 270 HIS A C 1
ATOM 2235 O O . HIS A 1 270 ? -0.482 18.605 -31.552 1.00 86.75 270 HIS A O 1
ATOM 2241 N N . ASP A 1 271 ? -0.042 17.334 -33.358 1.00 87.06 271 ASP A N 1
ATOM 2242 C CA . ASP A 1 271 ? -1.400 17.427 -33.899 1.00 87.06 271 ASP A CA 1
ATOM 2243 C C . ASP A 1 271 ? -2.359 16.530 -33.087 1.00 87.06 271 ASP A C 1
ATOM 2245 O O . ASP A 1 271 ? -2.146 15.319 -32.999 1.00 87.06 271 ASP A O 1
ATOM 2249 N N . PRO A 1 272 ? -3.458 17.070 -32.517 1.00 85.81 272 PRO A N 1
ATOM 2250 C CA . PRO A 1 272 ? -4.460 16.271 -31.808 1.00 85.81 272 PRO A CA 1
ATOM 2251 C C . PRO A 1 272 ? -5.090 15.139 -32.634 1.00 85.81 272 PRO A C 1
ATOM 2253 O O . PRO A 1 272 ? -5.717 14.249 -32.056 1.00 85.81 272 PRO A O 1
ATOM 2256 N N . LEU A 1 273 ? -4.991 15.184 -33.966 1.00 86.31 273 LEU A N 1
ATOM 2257 C CA . LEU A 1 273 ? -5.449 14.116 -34.857 1.00 86.31 273 LEU A CA 1
ATOM 2258 C C . LEU A 1 273 ? -4.540 12.878 -34.827 1.00 86.31 273 LEU A C 1
ATOM 2260 O O . LEU A 1 273 ? -5.026 11.796 -35.146 1.00 86.31 273 LEU A O 1
ATOM 2264 N N . ASN A 1 274 ? -3.291 13.016 -34.376 1.00 87.81 274 ASN A N 1
ATOM 2265 C CA . ASN A 1 274 ? -2.276 11.957 -34.347 1.00 87.81 274 ASN A CA 1
ATOM 2266 C C . ASN A 1 274 ? -2.114 11.339 -32.945 1.00 87.81 274 ASN A C 1
ATOM 2268 O O . ASN A 1 274 ? -1.087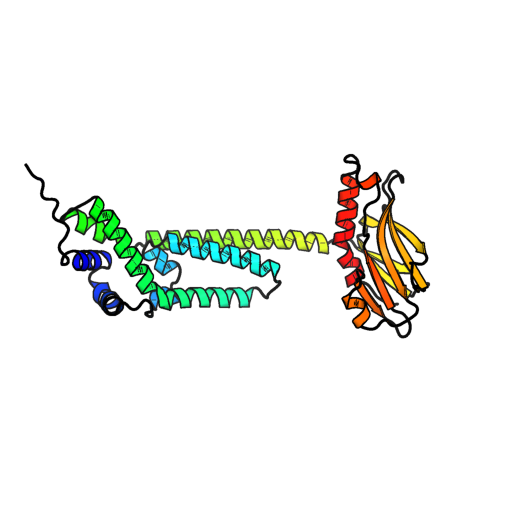 10.752 -32.619 1.00 87.81 274 ASN A O 1
ATOM 2272 N N . GLN A 1 275 ? -3.128 11.466 -32.080 1.00 86.88 275 GLN A N 1
ATOM 2273 C CA . GLN A 1 275 ? -3.064 10.955 -30.704 1.00 86.88 275 GLN A CA 1
ATOM 2274 C C . GLN A 1 275 ? -2.824 9.435 -30.646 1.00 86.88 275 GLN A C 1
ATOM 2276 O O . GLN A 1 275 ? -2.182 8.960 -29.716 1.00 86.88 275 GLN A O 1
ATOM 2281 N N . GLU A 1 276 ? -3.318 8.681 -31.631 1.00 86.69 276 GLU A N 1
ATOM 2282 C CA . GLU A 1 276 ? -3.075 7.236 -31.728 1.00 86.69 276 GLU A CA 1
ATOM 2283 C C . GLU A 1 276 ? -1.584 6.932 -31.937 1.00 86.69 276 GLU A C 1
ATOM 2285 O O . GLU A 1 276 ? -1.029 6.096 -31.228 1.00 86.69 276 GLU A O 1
ATOM 2290 N N . ASP A 1 277 ? -0.913 7.669 -32.826 1.00 88.19 277 ASP A N 1
ATOM 2291 C CA . ASP A 1 277 ? 0.530 7.554 -33.061 1.00 88.19 277 ASP A CA 1
ATOM 2292 C C . ASP A 1 277 ? 1.339 7.936 -31.809 1.00 88.19 277 ASP A C 1
ATOM 2294 O O . ASP A 1 277 ? 2.289 7.247 -31.436 1.00 88.19 277 ASP A O 1
ATOM 2298 N N . VAL A 1 278 ? 0.917 8.993 -31.102 1.00 86.62 278 VAL A N 1
ATOM 2299 C CA . VAL A 1 278 ? 1.518 9.411 -29.821 1.00 86.62 278 VAL A CA 1
ATOM 2300 C C . VAL A 1 278 ? 1.421 8.310 -28.768 1.00 86.62 278 VAL A C 1
ATOM 2302 O O . VAL A 1 278 ? 2.395 8.056 -28.051 1.00 86.62 278 VAL A O 1
ATOM 2305 N N . ASP A 1 279 ? 0.269 7.649 -28.668 1.00 85.62 279 ASP A N 1
ATOM 2306 C CA . ASP A 1 279 ? 0.058 6.556 -27.722 1.00 85.62 279 ASP A CA 1
ATOM 2307 C C . ASP A 1 279 ? 0.925 5.334 -28.084 1.00 85.62 279 ASP A C 1
ATOM 2309 O O . ASP A 1 279 ? 1.492 4.706 -27.187 1.00 85.62 279 ASP A O 1
ATOM 2313 N N . ILE A 1 280 ? 1.092 5.032 -29.380 1.00 87.81 280 ILE A N 1
ATOM 2314 C CA . ILE A 1 280 ? 1.969 3.951 -29.863 1.00 87.81 280 ILE A CA 1
ATOM 2315 C C . ILE A 1 280 ? 3.428 4.234 -29.500 1.00 87.81 280 ILE A C 1
ATOM 2317 O O . ILE A 1 280 ? 4.041 3.416 -28.817 1.00 87.81 280 ILE A O 1
ATOM 2321 N N . VAL A 1 281 ? 3.970 5.398 -29.871 1.00 89.56 281 VAL A N 1
ATOM 2322 C CA . VAL A 1 281 ? 5.364 5.760 -29.552 1.00 89.56 281 VAL A CA 1
ATOM 2323 C C . VAL A 1 281 ? 5.595 5.790 -28.042 1.00 89.56 281 VAL A C 1
ATOM 2325 O O . VAL A 1 281 ? 6.613 5.303 -27.554 1.00 89.56 281 VAL A O 1
ATOM 2328 N N . SER A 1 282 ? 4.626 6.293 -27.272 1.00 87.69 282 SER A N 1
ATOM 2329 C CA . SER A 1 282 ? 4.706 6.286 -25.808 1.00 87.69 282 SER A CA 1
ATOM 2330 C C . SER A 1 282 ? 4.770 4.872 -25.228 1.00 87.69 282 SER A C 1
ATOM 2332 O O . SER A 1 282 ? 5.458 4.661 -24.229 1.00 87.69 282 SER A O 1
ATOM 2334 N N . ASN A 1 283 ? 4.056 3.911 -25.821 1.00 87.25 283 ASN A N 1
ATOM 2335 C CA . ASN A 1 283 ? 4.146 2.508 -25.422 1.00 87.25 283 ASN A CA 1
ATOM 2336 C C . ASN A 1 283 ? 5.489 1.903 -25.835 1.00 87.25 283 ASN A C 1
ATOM 2338 O O . ASN A 1 283 ? 6.115 1.262 -24.998 1.00 87.25 283 ASN A O 1
ATOM 2342 N N . MET A 1 284 ? 5.982 2.198 -27.044 1.00 90.00 284 MET A N 1
ATOM 2343 C CA . MET A 1 284 ? 7.302 1.736 -27.486 1.00 90.00 284 MET A CA 1
ATOM 2344 C C . MET A 1 284 ? 8.407 2.179 -26.518 1.00 90.00 284 MET A C 1
ATOM 2346 O O . MET A 1 284 ? 9.235 1.370 -26.119 1.00 90.00 284 MET A O 1
ATOM 2350 N N . ILE A 1 285 ? 8.372 3.439 -26.064 1.00 89.62 285 ILE A N 1
ATOM 2351 C CA . ILE A 1 285 ? 9.332 3.971 -25.082 1.00 89.62 285 ILE A CA 1
ATOM 2352 C C . ILE A 1 285 ? 9.244 3.233 -23.733 1.00 89.62 285 ILE A C 1
ATOM 2354 O O . ILE A 1 285 ? 10.271 2.992 -23.104 1.00 89.62 285 ILE A O 1
ATOM 2358 N N . ARG A 1 286 ? 8.042 2.865 -23.268 1.00 85.88 286 ARG A N 1
ATOM 2359 C CA . ARG A 1 286 ? 7.869 2.104 -22.010 1.00 85.88 286 ARG A CA 1
ATOM 2360 C C . ARG A 1 286 ? 8.386 0.674 -22.122 1.00 85.88 286 ARG A C 1
ATOM 2362 O O . ARG A 1 286 ? 8.934 0.149 -21.165 1.00 85.88 286 ARG A O 1
ATOM 2369 N N . GLU A 1 287 ? 8.226 0.080 -23.294 1.00 89.00 287 GLU A N 1
ATOM 2370 C CA . GLU A 1 287 ? 8.625 -1.287 -23.622 1.00 89.00 287 GLU A CA 1
ATOM 2371 C C . GLU A 1 287 ? 10.126 -1.408 -23.977 1.00 89.00 287 GLU A C 1
ATOM 2373 O O . GLU A 1 287 ? 10.604 -2.507 -24.256 1.00 89.00 287 GLU A O 1
ATOM 2378 N N . LEU A 1 288 ? 10.907 -0.315 -23.918 1.00 90.88 288 LEU A N 1
ATOM 2379 C CA . LEU A 1 288 ? 12.365 -0.355 -24.120 1.00 90.88 288 LEU A CA 1
ATOM 2380 C C . LEU A 1 288 ? 13.101 -1.219 -23.089 1.00 90.88 288 LEU A C 1
ATOM 2382 O O . LEU A 1 288 ? 14.238 -1.613 -23.348 1.00 90.88 288 LEU A O 1
ATOM 2386 N N . GLU A 1 289 ? 12.478 -1.565 -21.957 1.00 89.19 289 GLU A N 1
ATOM 2387 C CA . GLU A 1 289 ? 13.073 -2.523 -21.019 1.00 89.19 289 GLU A CA 1
ATOM 2388 C C . GLU A 1 289 ? 13.359 -3.876 -21.682 1.00 89.19 289 GLU A C 1
ATOM 2390 O O . GLU A 1 289 ? 14.387 -4.475 -21.385 1.00 89.19 289 GLU A O 1
ATOM 2395 N N . PHE A 1 290 ? 12.539 -4.319 -22.650 1.00 89.12 290 PHE A N 1
ATOM 2396 C CA . PHE A 1 290 ? 12.800 -5.568 -23.373 1.00 89.12 290 PHE A CA 1
ATOM 2397 C C . PHE A 1 290 ? 14.113 -5.502 -24.141 1.00 89.12 290 PHE A C 1
ATOM 2399 O O . PHE A 1 290 ? 14.883 -6.459 -24.104 1.00 89.12 290 PHE A O 1
ATOM 2406 N N . VAL A 1 291 ? 14.390 -4.360 -24.776 1.00 92.44 291 VAL A N 1
ATOM 2407 C CA . VAL A 1 291 ? 15.635 -4.122 -25.514 1.00 92.44 291 VAL A CA 1
ATOM 2408 C C . VAL A 1 291 ? 16.821 -4.145 -24.555 1.00 92.44 291 VAL A C 1
ATOM 2410 O O . VAL A 1 291 ? 17.794 -4.851 -24.805 1.00 92.44 291 VAL A O 1
ATOM 2413 N N . VAL A 1 292 ? 16.723 -3.418 -23.439 1.00 91.75 292 VAL A N 1
ATOM 2414 C CA . VAL A 1 292 ? 17.802 -3.307 -22.446 1.00 91.75 292 VAL A CA 1
ATOM 2415 C C . VAL A 1 292 ? 18.096 -4.657 -21.781 1.00 91.75 292 VAL A C 1
ATOM 2417 O O . VAL A 1 292 ? 19.252 -5.074 -21.734 1.00 91.75 292 VAL A O 1
ATOM 2420 N N . ASP A 1 293 ? 17.070 -5.367 -21.310 1.00 90.62 293 ASP A N 1
ATOM 2421 C CA . ASP A 1 293 ? 17.223 -6.604 -20.531 1.00 90.62 293 ASP A CA 1
ATOM 2422 C C . ASP A 1 293 ? 17.690 -7.800 -21.371 1.00 90.62 293 ASP A C 1
ATOM 2424 O O . ASP A 1 293 ? 18.284 -8.747 -20.844 1.00 90.62 293 ASP A O 1
ATOM 2428 N N . SER A 1 294 ? 17.418 -7.781 -22.677 1.00 93.12 294 SER A N 1
ATOM 2429 C CA . SER A 1 294 ? 17.778 -8.863 -23.601 1.00 93.12 294 SER A CA 1
ATOM 2430 C C . SER A 1 294 ? 19.028 -8.577 -24.441 1.00 93.12 294 SER A C 1
ATOM 2432 O O . SER A 1 294 ? 19.450 -9.458 -25.206 1.00 93.12 294 SER A O 1
ATOM 2434 N N . PHE A 1 295 ? 19.620 -7.383 -24.300 1.00 95.69 295 PHE A N 1
ATOM 2435 C CA . PHE A 1 295 ? 20.800 -6.974 -25.054 1.00 95.69 295 PHE A CA 1
ATOM 2436 C C . PHE A 1 295 ? 21.986 -7.896 -24.781 1.00 95.69 295 PHE A C 1
ATOM 2438 O O . PHE A 1 295 ? 22.351 -8.179 -23.635 1.00 95.69 295 PHE A O 1
ATOM 2445 N N . ARG A 1 296 ? 22.619 -8.364 -25.854 1.00 95.06 296 ARG A N 1
ATOM 2446 C CA . ARG A 1 296 ? 23.746 -9.295 -25.794 1.00 95.06 296 ARG A CA 1
ATOM 2447 C C . ARG A 1 296 ? 24.684 -9.110 -26.981 1.00 95.06 296 ARG A C 1
ATOM 2449 O O . ARG A 1 296 ? 24.267 -8.706 -28.061 1.00 95.06 296 ARG A O 1
ATOM 2456 N N . LEU A 1 297 ? 25.949 -9.444 -26.746 1.00 93.19 297 LEU A N 1
ATOM 2457 C CA . LEU A 1 297 ? 26.976 -9.555 -27.779 1.00 93.19 297 LEU A CA 1
ATOM 2458 C C . LEU A 1 297 ? 27.043 -11.013 -28.261 1.00 93.19 297 LEU A C 1
ATOM 2460 O O . LEU A 1 297 ? 26.966 -11.928 -27.431 1.00 93.19 297 LEU A O 1
ATOM 2464 N N . GLU A 1 298 ? 27.172 -11.222 -29.569 1.00 84.88 298 GLU A N 1
ATOM 2465 C CA . GLU A 1 298 ? 27.272 -12.538 -30.227 1.00 84.88 298 GLU A CA 1
ATOM 2466 C C . GLU A 1 298 ? 28.714 -13.040 -30.411 1.00 84.88 298 GLU A C 1
ATOM 2468 O O . GLU A 1 298 ? 29.643 -12.228 -30.630 1.00 84.88 298 GLU A O 1
#

Secondary structure (DSSP, 8-state):
------PPPTTHHHHHHHHHH-HHHHHHHHHHHTTT-S----HHHHHHHHHHHHHTT-HHHHHHHHHHHHHHHHHHHHHT--HHHHHHHHHHHHHHHHHHHHHHHHHHHHHHHHHHHHTT--HHHHHHHHHHHHS--HHHHHHHHHHHHHHHHHHHHHHHHHHHHHHHHHTPPEEEEEETTTTEEEEEEGGGTTTEEEEEE--TTTEEEEEEEEEE-TTS--EEEEEEEEEESS---GGGGGG-SEEEEEE-SS-EEEEEE--S--GGGGSGGGHHHHHHHHHHHHTHHHHHHH-EE-

Foldseek 3Di:
DDPPPDDDDPVVLLVLLCLLQDVVCCVVLVVVCVVVDQWDFDPCCLPVPLLSCLQQVVVVVLVVVLVVVVVQLVVCVVVVDDDPVSVVVSSNVSSVVCRTRVSVVSSVVLSVVLVVLVVPDDDPVSSVVSNVNSHTDPVSSVVSVVVVVVSVVVSVVVVVVVVVVVVVLVPQPWDKDADPVQQKIFIAHPVCVQFWDWDKDADPDQFPIKTWIWGADPVSPDIWTFKIKTKHQADDDPVVVVPDQWAWQDDDPGMTIIMHGDDDTDPVLPDPVCVVVVVVSVVRNVSCVRRRVGMDGD

pLDDT: mean 86.92, std 12.18, range [36.75, 98.12]

Sequence (298 aa):
MDSNVETPSETEAPDLLKAFVGEYKESYYFGKWAKNERRSWNWAAFFATLFWLGYRKMYKHVLVILLFLLIADVVHYLVGASTAQFDLYINIGIAAVLGIWGNFEYKKFAQKEINKLEKRFSGDELLEKVRKRGDSSWKGFWLTLLLIFGYAGISVVFESVVHSFTEVESNAELTTYTDEDYGISFDYPVIWNDSVEISYGTWENDSEETIDFYYLNHSKEIEQYVFSIIIYDEVLEESYWENSDEIYLTNDSNKTYTLAIAGEANEEMHDPLNQEDVDIVSNMIRELEFVVDSFRLE

Radius of gyration: 33.21 Å; chains: 1; bounding box: 75×41×87 Å